Protein 1T95 (pdb70)

CATH classification: 3.30.1250.10 (+2 more: 1.10.10.900, 3.30.70.240)

Foldseek 3Di:
DQWFWQWDQFPNAIKIFTFRLVQLLCLLQPHDGDLVRGGPDLFIASDVVVPHGDDQVVCCVTVVHSRSSVVVSCSSNVTGTDDDPVVVVVLVVQLVVLLVCQQFQKADPPVSAGDDSVVVVVLCVVLVDDGDSSHHSVVCNVVSQVSSCVPGNIDGKKKKKKKAAQVLCVQQVVVVVVVDDWAPWDQDPRNMIMTMMGRSNPPVVVSCCVRRVPPMDMDDPDMDD

Solvent-accessible surface area: 13533 Å² total

InterPro domains:
  IPR002140 Ribosome maturation protein Sdo1/SBDS [TIGR00291] (1-231)
  IPR018023 Ribosome maturation protein SBDS, conserved site [PS01267] (36-55)
  IPR018978 Ribosome maturation protein SDO1/SBDS, central domain [PF09377] (101-162)
  IPR019783 Ribosome maturation protein SDO1/SBDS, N-terminal [PF01172] (7-93)
  IPR035647 EF-G domain III/V-like [SSF54980] (156-227)
  IPR036786 Ribosome maturation protein SBDS, N-terminal domain superfamily [G3DSA:3.30.1250.10] (7-86)
  IPR036786 Ribosome maturation protein SBDS, N-terminal domain superfamily [SSF89895] (2-86)
  IPR037188 Ribosome maturation protein Sdo1/SBDS, central domain superfamily [G3DSA:1.10.10.900] (87-161)
  IPR037188 Ribosome maturation protein Sdo1/SBDS, central domain superfamily [SSF109728] (82-154)
  IPR039100 Ribosome maturation protein Sdo1/SBDS-like [PTHR10927] (3-230)
  IPR046928 Ribosome maturation protein SDO1/SBDS, C-terminal domain [PF20268] (164-231)

Structure (mmCIF, N/CA/C/O backbone):
data_1T95
#
_entry.id   1T95
#
_cell.length_a   33.668
_cell.length_b   44.448
_cell.length_c   54.720
_cell.angle_alpha   75.87
_cell.angle_beta   85.61
_cell.angle_gamma   69.49
#
_symmetry.space_group_name_H-M   'P 1'
#
loop_
_entity.id
_entity.type
_entity.pdbx_description
1 polymer 'Hypothetical protein AF0491'
2 water water
#
loop_
_atom_site.group_PDB
_atom_site.id
_atom_site.type_symbol
_atom_site.label_atom_id
_atom_site.label_alt_id
_atom_site.label_comp_id
_atom_site.label_asym_id
_atom_site.label_entity_id
_atom_site.label_seq_id
_atom_site.pdbx_PDB_ins_code
_atom_site.Cartn_x
_atom_site.Cartn_y
_atom_site.Cartn_z
_atom_site.occupancy
_atom_site.B_iso_or_equiv
_atom_site.auth_seq_id
_atom_site.auth_comp_id
_atom_site.auth_asym_id
_atom_site.auth_atom_id
_atom_site.pdbx_PDB_model_num
ATOM 1 N N . ASP A 1 11 ? 13.212 21.784 72.878 1.00 63.29 11 ASP A N 1
ATOM 2 C CA . ASP A 1 11 ? 13.541 20.459 72.240 1.00 62.99 11 ASP A CA 1
ATOM 3 C C . ASP A 1 11 ? 12.794 20.238 70.916 1.00 60.38 11 ASP A C 1
ATOM 4 O O . ASP A 1 11 ? 12.626 19.101 70.502 1.00 61.86 11 ASP A O 1
ATOM 9 N N . LYS A 1 12 ? 12.349 21.307 70.261 1.00 56.75 12 LYS A N 1
ATOM 10 C CA . LYS A 1 12 ? 11.777 21.199 68.903 1.00 54.99 12 LYS A CA 1
ATOM 11 C C . LYS A 1 12 ? 12.945 21.149 67.854 1.00 51.97 12 LYS A C 1
ATOM 12 O O . LYS A 1 12 ? 12.851 20.551 66.788 1.00 49.91 12 LYS A O 1
ATOM 18 N N . ALA A 1 13 ? 14.057 21.761 68.220 1.00 49.05 13 ALA A N 1
ATOM 19 C CA . ALA A 1 13 ? 15.186 21.897 67.314 1.00 46.77 13 ALA A CA 1
ATOM 20 C C . ALA A 1 13 ? 16.003 20.603 67.226 1.00 43.58 13 ALA A C 1
ATOM 21 O O . ALA A 1 13 ? 15.974 19.719 68.102 1.00 43.24 13 ALA A O 1
ATOM 23 N N . VAL A 1 14 ? 16.697 20.471 66.101 1.00 40.33 14 VAL A N 1
ATOM 24 C CA . VAL A 1 14 ? 17.609 19.375 65.870 1.00 37.47 14 VAL A CA 1
ATOM 25 C C . VAL A 1 14 ? 19.000 19.961 65.574 1.00 35.69 14 VAL A C 1
ATOM 26 O O . VAL A 1 14 ? 19.138 21.118 65.261 1.00 35.57 14 VAL A O 1
ATOM 30 N N . ILE A 1 15 ? 20.014 19.159 65.755 1.00 34.10 15 ILE A N 1
ATOM 31 C CA . ILE A 1 15 ? 21.395 19.575 65.478 1.00 35.65 15 ILE A CA 1
ATOM 32 C C . ILE A 1 15 ? 21.678 19.359 63.999 1.00 33.96 15 ILE A C 1
ATOM 33 O O . ILE A 1 15 ? 21.435 18.272 63.444 1.00 34.03 15 ILE A O 1
ATOM 38 N N . ALA A 1 16 ? 22.194 20.396 63.337 1.00 34.78 16 ALA A N 1
ATOM 39 C CA . ALA A 1 16 ? 22.934 20.186 62.101 1.00 32.77 16 ALA A CA 1
ATOM 40 C C . ALA A 1 16 ? 24.426 20.335 62.411 1.00 32.93 16 ALA A C 1
ATOM 41 O O . ALA A 1 16 ? 24.786 21.293 63.062 1.00 34.64 16 ALA A O 1
ATOM 43 N N . ARG A 1 17 ? 25.255 19.472 61.810 1.00 32.85 17 ARG A N 1
ATOM 44 C CA . ARG A 1 17 ? 26.632 19.281 62.179 1.00 34.57 17 ARG A CA 1
ATOM 45 C C . ARG A 1 17 ? 27.550 19.228 60.923 1.00 34.19 17 ARG A C 1
ATOM 46 O O . ARG A 1 17 ? 27.195 18.651 59.895 1.00 34.49 17 ARG A O 1
ATOM 54 N N . LEU A 1 18 ? 28.758 19.783 61.049 1.00 35.89 18 LEU A N 1
ATOM 55 C CA . LEU A 1 18 ? 29.732 19.847 59.997 1.00 35.95 18 LEU A CA 1
ATOM 56 C C . LEU A 1 18 ? 31.101 19.779 60.649 1.00 38.29 18 LEU A C 1
ATOM 57 O O . LEU A 1 18 ? 31.383 20.552 61.579 1.00 35.96 18 LEU A O 1
ATOM 62 N N . ARG A 1 19 ? 31.933 18.848 60.159 1.00 38.67 19 ARG A N 1
ATOM 63 C CA . ARG A 1 19 ? 33.366 18.761 60.541 1.00 40.43 19 ARG A CA 1
ATOM 64 C C . ARG A 1 19 ? 34.201 19.583 59.527 1.00 39.48 19 ARG A C 1
ATOM 65 O O . ARG A 1 19 ? 34.077 19.393 58.366 1.00 38.27 19 ARG A O 1
ATOM 73 N N . LYS A 1 20 ? 34.947 20.557 60.016 1.00 39.46 20 LYS A N 1
ATOM 74 C CA . LYS A 1 20 ? 35.743 21.432 59.173 1.00 41.07 20 LYS A CA 1
ATOM 75 C C . LYS A 1 20 ? 37.048 21.800 59.880 1.00 41.45 20 LYS A C 1
ATOM 76 O O . LYS A 1 20 ? 37.050 22.337 61.010 1.00 40.77 20 LYS A O 1
ATOM 82 N N . GLY A 1 21 ? 38.175 21.512 59.226 1.00 43.10 21 GLY A N 1
ATOM 83 C CA . GLY A 1 21 ? 39.468 21.841 59.837 1.00 43.53 21 GLY A CA 1
ATOM 84 C C . GLY A 1 21 ? 39.804 21.144 61.121 1.00 43.48 21 GLY A C 1
ATOM 85 O O . GLY A 1 21 ? 40.425 21.741 62.006 1.00 46.57 21 GLY A O 1
ATOM 86 N N . GLY A 1 22 ? 39.446 19.882 61.245 1.00 43.77 22 GLY A N 1
ATOM 87 C CA . GLY A 1 22 ? 39.669 19.185 62.495 1.00 43.63 22 GLY A CA 1
ATOM 88 C C . GLY A 1 22 ? 38.805 19.569 63.682 1.00 45.08 22 GLY A C 1
ATOM 89 O O . GLY A 1 22 ? 39.099 19.162 64.848 1.00 45.03 22 GLY A O 1
ATOM 90 N N . GLU A 1 23 ? 37.706 20.305 63.425 1.00 43.46 23 GLU A N 1
ATOM 91 C CA . GLU A 1 23 ? 36.773 20.665 64.487 1.00 43.28 23 GLU A CA 1
ATOM 92 C C . GLU A 1 23 ? 35.303 20.398 64.109 1.00 41.22 23 GLU A C 1
ATOM 93 O O . GLU A 1 23 ? 34.958 20.426 62.946 1.00 40.00 23 GLU A O 1
ATOM 99 N N . GLU A 1 24 ? 34.460 20.145 65.112 1.00 41.55 24 GLU A N 1
ATOM 100 C CA . GLU A 1 24 ? 33.004 19.933 64.941 1.00 41.03 24 GLU A CA 1
ATOM 101 C C . GLU A 1 24 ? 32.280 21.232 65.201 1.00 37.16 24 GLU A C 1
ATOM 102 O O . GLU A 1 24 ? 32.604 21.948 66.126 1.00 37.73 24 GLU A O 1
ATOM 108 N N . PHE A 1 25 ? 31.302 21.535 64.373 1.00 34.76 25 PHE A N 1
ATOM 109 C CA . PHE A 1 25 ? 30.502 22.711 64.525 1.00 32.68 25 PHE A CA 1
ATOM 110 C C . PHE A 1 25 ? 29.049 22.295 64.328 1.00 33.07 25 PHE A C 1
ATOM 111 O O . PHE A 1 25 ? 28.742 21.502 63.403 1.00 33.06 25 PHE A O 1
ATOM 119 N N . GLU A 1 26 ? 28.204 22.847 65.208 1.00 32.80 26 GLU A N 1
ATOM 120 C CA . GLU A 1 26 ? 26.801 22.486 65.292 1.00 32.84 26 GLU A CA 1
ATOM 121 C C . GLU A 1 26 ? 25.987 23.724 65.377 1.00 32.51 26 GLU A C 1
ATOM 122 O O . GLU A 1 26 ? 26.348 24.710 66.038 1.00 33.04 26 GLU A O 1
ATOM 128 N N . VAL A 1 27 ? 24.824 23.662 64.745 1.00 33.30 27 VAL A N 1
ATOM 129 C CA . VAL A 1 27 ? 23.784 24.651 65.002 1.00 33.25 27 VAL A CA 1
ATOM 130 C C . VAL A 1 27 ? 22.465 23.929 65.279 1.00 32.81 27 VAL A C 1
ATOM 131 O O . VAL A 1 27 ? 22.283 22.734 64.966 1.00 33.86 27 VAL A O 1
ATOM 135 N N . LEU A 1 28 ? 21.572 24.671 65.879 1.00 32.34 28 LEU A N 1
ATOM 136 C CA . LEU A 1 28 ? 20.335 24.090 66.374 1.00 34.01 28 LEU A CA 1
ATOM 137 C C . LEU A 1 28 ? 19.284 24.761 65.521 1.00 32.51 28 LEU A C 1
ATOM 138 O O . LEU A 1 28 ? 19.142 25.990 65.567 1.00 36.16 28 LEU A O 1
ATOM 143 N N . VAL A 1 29 ? 18.552 23.949 64.767 1.00 33.90 29 VAL A N 1
ATOM 144 C CA . VAL A 1 29 ? 17.708 24.411 63.698 1.00 34.19 29 VAL A CA 1
ATOM 145 C C . VAL A 1 29 ? 16.364 23.717 63.709 1.00 35.12 29 VAL A C 1
ATOM 146 O O . VAL A 1 29 ? 16.208 22.604 64.213 1.00 34.45 29 VAL A O 1
ATOM 150 N N . ASP A 1 30 ? 15.393 24.412 63.139 1.00 35.47 30 ASP A N 1
ATOM 151 C CA . ASP A 1 30 ? 14.071 23.779 62.843 1.00 35.70 30 ASP A CA 1
ATOM 152 C C . ASP A 1 30 ? 14.253 22.766 61.693 1.00 33.94 30 ASP A C 1
ATOM 153 O O . ASP A 1 30 ? 14.703 23.134 60.655 1.00 31.75 30 ASP A O 1
ATOM 158 N N . PRO A 1 31 ? 13.956 21.486 61.894 1.00 33.85 31 PRO A N 1
ATOM 159 C CA . PRO A 1 31 ? 14.280 20.469 60.895 1.00 34.69 31 PRO A CA 1
ATOM 160 C C . PRO A 1 31 ? 13.527 20.639 59.586 1.00 35.22 31 PRO A C 1
ATOM 161 O O . PRO A 1 31 ? 14.071 20.244 58.610 1.00 34.75 31 PRO A O 1
ATOM 165 N N . TYR A 1 32 ? 12.324 21.229 59.564 1.00 34.92 32 TYR A N 1
ATOM 166 C CA . TYR A 1 32 ? 11.580 21.372 58.342 1.00 34.90 32 TYR A CA 1
ATOM 167 C C . TYR A 1 32 ? 12.114 22.506 57.541 1.00 33.42 32 TYR A C 1
ATOM 168 O O . TYR A 1 32 ? 12.166 22.386 56.344 1.00 32.95 32 TYR A O 1
ATOM 177 N N . LEU A 1 33 ? 12.448 23.620 58.195 1.00 33.01 33 LEU A N 1
ATOM 178 C CA . LEU A 1 33 ? 13.067 24.749 57.504 1.00 35.44 33 LEU A CA 1
ATOM 179 C C . LEU A 1 33 ? 14.488 24.402 57.020 1.00 33.56 33 LEU A C 1
ATOM 180 O O . LEU A 1 33 ? 14.875 24.794 55.931 1.00 35.57 33 LEU A O 1
ATOM 185 N N . ALA A 1 34 ? 15.228 23.617 57.794 1.00 33.89 34 ALA A N 1
ATOM 186 C CA . ALA A 1 34 ? 16.526 23.099 57.311 1.00 34.77 34 ALA A CA 1
ATOM 187 C C . ALA A 1 34 ? 16.336 22.222 56.052 1.00 34.60 34 ALA A C 1
ATOM 188 O O . ALA A 1 34 ? 17.114 22.275 55.097 1.00 33.35 34 ALA A O 1
ATOM 190 N N . ARG A 1 35 ? 15.329 21.346 56.079 1.00 35.43 35 ARG A N 1
ATOM 191 C CA . ARG A 1 35 ? 15.017 20.571 54.882 1.00 37.15 35 ARG A CA 1
ATOM 192 C C . ARG A 1 35 ? 14.760 21.508 53.704 1.00 37.16 35 ARG A C 1
ATOM 193 O O . ARG A 1 35 ? 15.318 21.293 52.656 1.00 38.14 35 ARG A O 1
ATOM 201 N N . ASP A 1 36 ? 13.938 22.558 53.889 1.00 38.69 36 ASP A N 1
ATOM 202 C CA . ASP A 1 36 ? 13.595 23.524 52.847 1.00 38.25 36 ASP A CA 1
ATOM 203 C C . ASP A 1 36 ? 14.835 24.177 52.267 1.00 39.40 36 ASP A C 1
ATOM 204 O O . ASP A 1 36 ? 14.951 24.356 51.023 1.00 37.85 36 ASP A O 1
ATOM 209 N N . LEU A 1 37 ? 15.758 24.579 53.143 1.00 39.43 37 LEU A N 1
ATOM 210 C CA . LEU A 1 37 ? 17.048 25.171 52.649 1.00 38.38 37 LEU A CA 1
ATOM 211 C C . LEU A 1 37 ? 17.848 24.190 51.765 1.00 39.01 37 LEU A C 1
ATOM 212 O O . LEU A 1 37 ? 18.383 24.565 50.701 1.00 36.86 37 LEU A O 1
ATOM 217 N N . LYS A 1 38 ? 17.961 22.920 52.183 1.00 38.34 38 LYS A N 1
ATOM 218 C CA . LYS A 1 38 ? 18.713 21.961 51.388 1.00 40.37 38 LYS A CA 1
ATOM 219 C C . LYS A 1 38 ? 18.020 21.684 50.042 1.00 42.49 38 LYS A C 1
ATOM 220 O O . LYS A 1 38 ? 18.665 21.295 49.098 1.00 43.41 38 LYS A O 1
ATOM 226 N N . GLU A 1 39 ? 16.711 21.856 49.978 1.00 42.94 39 GLU A N 1
ATOM 227 C CA . GLU A 1 39 ? 16.004 21.738 48.735 1.00 45.79 39 GLU A CA 1
ATOM 228 C C . GLU A 1 39 ? 16.240 22.941 47.779 1.00 45.95 39 GLU A C 1
ATOM 229 O O . GLU A 1 39 ? 15.863 22.852 46.622 1.00 47.86 39 GLU A O 1
ATOM 235 N N . GLY A 1 40 ? 16.751 24.064 48.291 1.00 47.32 40 GLY A N 1
ATOM 236 C CA . GLY A 1 40 ? 16.897 25.293 47.527 1.00 47.41 40 GLY A CA 1
ATOM 237 C C . GLY A 1 40 ? 15.754 26.293 47.718 1.00 48.63 40 GLY A C 1
ATOM 238 O O . GLY A 1 40 ? 15.674 27.242 46.970 1.00 49.23 40 GLY A O 1
ATOM 239 N N . LYS A 1 41 ? 14.901 26.140 48.727 1.00 48.79 41 LYS A N 1
ATOM 240 C CA . LYS A 1 41 ? 13.877 27.144 49.011 1.00 49.85 41 LYS A CA 1
ATOM 241 C C . LYS A 1 41 ? 14.406 28.368 49.802 1.00 51.19 41 LYS A C 1
ATOM 242 O O . LYS A 1 41 ? 15.446 28.297 50.461 1.00 51.13 41 LYS A O 1
ATOM 248 N N . GLU A 1 42 ? 13.715 29.508 49.691 1.00 52.26 42 GLU A N 1
ATOM 249 C CA . GLU A 1 42 ? 14.103 30.688 50.466 1.00 53.16 42 GLU A CA 1
ATOM 250 C C . GLU A 1 42 ? 13.626 30.422 51.878 1.00 51.90 42 GLU A C 1
ATOM 251 O O . GLU A 1 42 ? 12.524 29.920 52.084 1.00 52.23 42 GLU A O 1
ATOM 257 N N . VAL A 1 43 ? 14.495 30.689 52.857 1.00 50.10 43 VAL A N 1
ATOM 258 C CA . VAL A 1 43 ? 14.176 30.452 54.246 1.00 48.55 43 VAL A CA 1
ATOM 259 C C . VAL A 1 43 ? 14.457 31.695 55.105 1.00 46.78 43 VAL A C 1
ATOM 260 O O . VAL A 1 43 ? 15.472 32.344 54.948 1.00 46.68 43 VAL A O 1
ATOM 264 N N . ASN A 1 44 ? 13.575 31.932 56.060 1.00 45.48 44 ASN A N 1
ATOM 265 C CA . ASN A 1 44 ? 13.710 33.005 57.046 1.00 45.07 44 ASN A CA 1
ATOM 266 C C . ASN A 1 44 ? 14.661 32.483 58.134 1.00 43.10 44 ASN A C 1
ATOM 267 O O . ASN A 1 44 ? 14.286 31.612 58.922 1.00 41.15 44 ASN A O 1
ATOM 272 N N . PHE A 1 45 ? 15.902 32.941 58.130 1.00 42.81 45 PHE A N 1
ATOM 273 C CA . PHE A 1 45 ? 16.911 32.470 59.122 1.00 42.87 45 PHE A CA 1
ATOM 274 C C . PHE A 1 45 ? 16.577 32.705 60.614 1.00 43.40 45 PHE A C 1
ATOM 275 O O . PHE A 1 45 ? 16.939 31.904 61.454 1.00 41.57 45 PHE A O 1
ATOM 283 N N . GLU A 1 46 ? 15.804 33.746 60.937 1.00 44.46 46 GLU A N 1
ATOM 284 C CA . GLU A 1 46 ? 15.328 33.953 62.298 1.00 46.59 46 GLU A CA 1
ATOM 285 C C . GLU A 1 46 ? 14.427 32.830 62.797 1.00 45.48 46 GLU A C 1
ATOM 286 O O . GLU A 1 46 ? 14.424 32.512 63.965 1.00 46.92 46 GLU A O 1
ATOM 292 N N . ASP A 1 47 ? 13.679 32.224 61.882 1.00 44.75 47 ASP A N 1
ATOM 293 C CA . ASP A 1 47 ? 12.851 31.065 62.174 1.00 43.84 47 ASP A CA 1
ATOM 294 C C . ASP A 1 47 ? 13.644 29.741 62.129 1.00 41.99 47 ASP A C 1
ATOM 295 O O . ASP A 1 47 ? 13.378 28.786 62.858 1.00 39.76 47 ASP A O 1
ATOM 300 N N . LEU A 1 48 ? 14.555 29.649 61.178 1.00 40.22 48 LEU A N 1
ATOM 301 C CA . LEU A 1 48 ? 15.348 28.416 60.992 1.00 39.40 48 LEU A CA 1
ATOM 302 C C . LEU A 1 48 ? 16.179 28.101 62.232 1.00 37.64 48 LEU A C 1
ATOM 303 O O . LEU A 1 48 ? 16.218 26.986 62.682 1.00 38.36 48 LEU A O 1
ATOM 308 N N . LEU A 1 49 ? 16.901 29.096 62.738 1.00 39.22 49 LEU A N 1
ATOM 309 C CA . LEU A 1 49 ? 17.794 28.926 63.902 1.00 38.76 49 LEU A CA 1
ATOM 310 C C . LEU A 1 49 ? 17.057 29.012 65.255 1.00 39.77 49 LEU A C 1
ATOM 311 O O . LEU A 1 49 ? 16.422 30.002 65.545 1.00 39.47 49 LEU A O 1
ATOM 316 N N . ALA A 1 50 ? 17.147 27.972 66.074 1.00 39.89 50 ALA A N 1
ATOM 317 C CA . ALA A 1 50 ? 16.683 28.037 67.451 1.00 41.14 50 ALA A CA 1
ATOM 318 C C . ALA A 1 50 ? 17.508 28.919 68.409 1.00 42.64 50 ALA A C 1
ATOM 319 O O . ALA A 1 50 ? 16.994 29.352 69.449 1.00 41.28 50 ALA A O 1
ATOM 321 N N . ALA A 1 51 ? 18.784 29.121 68.083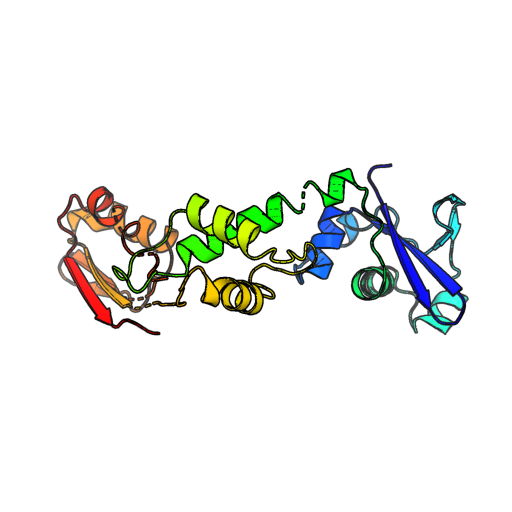 1.00 41.90 51 ALA A N 1
ATOM 322 C CA . ALA A 1 51 ? 19.716 30.022 68.793 1.00 42.32 51 ALA A CA 1
ATOM 323 C C . ALA A 1 51 ? 20.650 30.588 67.752 1.00 40.86 51 ALA A C 1
ATOM 324 O O . ALA A 1 51 ? 21.062 29.886 66.814 1.00 40.54 51 ALA A O 1
ATOM 326 N N . GLU A 1 52 ? 20.993 31.831 67.893 1.00 40.85 52 GLU A N 1
ATOM 327 C CA . GLU A 1 52 ? 21.789 32.508 66.881 1.00 43.39 52 GLU A CA 1
ATOM 328 C C . GLU A 1 52 ? 23.260 32.338 67.275 1.00 42.20 52 GLU A C 1
ATOM 329 O O . GLU A 1 52 ? 23.934 33.277 67.646 1.00 43.81 52 GLU A O 1
ATOM 335 N N . GLU A 1 53 ? 23.711 31.100 67.246 1.00 40.89 53 GLU A N 1
ATOM 336 C CA . GLU A 1 53 ? 25.006 30.718 67.803 1.00 40.54 53 GLU A CA 1
ATOM 337 C C . GLU A 1 53 ? 25.516 29.558 66.983 1.00 37.79 53 GLU A C 1
ATOM 338 O O . GLU A 1 53 ? 24.708 28.811 66.419 1.00 35.72 53 GLU A O 1
ATOM 344 N N . VAL A 1 54 ? 26.856 29.456 66.861 1.00 35.62 54 VAL A N 1
ATOM 345 C CA . VAL A 1 54 ? 27.523 28.244 66.396 1.00 35.80 54 VAL A CA 1
ATOM 346 C C . VAL A 1 54 ? 28.127 27.567 67.618 1.00 35.68 54 VAL A C 1
ATOM 347 O O . VAL A 1 54 ? 28.795 28.245 68.478 1.00 35.02 54 VAL A O 1
ATOM 351 N N . PHE A 1 55 ? 27.842 26.263 67.764 1.00 33.49 55 PHE A N 1
ATOM 352 C CA . PHE A 1 55 ? 28.395 25.448 68.824 1.00 35.10 55 PHE A CA 1
ATOM 353 C C . PHE A 1 55 ? 29.523 24.530 68.372 1.00 35.25 55 PHE A C 1
ATOM 354 O O . PHE A 1 55 ? 29.639 24.129 67.169 1.00 36.05 55 PHE A O 1
ATOM 362 N N . LYS A 1 56 ? 30.412 24.268 69.316 1.00 35.76 56 LYS A N 1
ATOM 363 C CA . LYS A 1 56 ? 31.336 23.185 69.204 1.00 36.39 56 LYS A CA 1
ATOM 364 C C . LYS A 1 56 ? 30.589 21.926 69.713 1.00 37.67 56 LYS A C 1
ATOM 365 O O . LYS A 1 56 ? 30.828 20.824 69.211 1.00 37.22 56 LYS A O 1
ATOM 371 N N . ASP A 1 57 ? 29.637 22.110 70.604 1.00 39.81 57 ASP A N 1
ATOM 372 C CA . ASP A 1 57 ? 28.892 20.990 71.220 1.00 41.37 57 ASP A CA 1
ATOM 373 C C . ASP A 1 57 ? 27.605 21.518 71.820 1.00 41.48 57 ASP A C 1
ATOM 374 O O . ASP A 1 57 ? 27.577 22.090 72.906 1.00 40.73 57 ASP A O 1
ATOM 379 N N . ALA A 1 58 ? 26.521 21.406 71.066 1.00 42.79 58 ALA A N 1
ATOM 380 C CA . ALA A 1 58 ? 25.283 22.097 71.404 1.00 44.45 58 ALA A CA 1
ATOM 381 C C . ALA A 1 58 ? 24.651 21.502 72.653 1.00 46.44 58 ALA A C 1
ATOM 382 O O . ALA A 1 58 ? 24.142 22.236 73.450 1.00 48.38 58 ALA A O 1
ATOM 384 N N . LYS A 1 59 ? 24.705 20.185 72.798 1.00 50.06 59 LYS A N 1
ATOM 385 C CA . LYS A 1 59 ? 24.115 19.495 73.969 1.00 52.89 59 LYS A CA 1
ATOM 386 C C . LYS A 1 59 ? 24.780 19.944 75.251 1.00 53.73 59 LYS A C 1
ATOM 387 O O . LYS A 1 59 ? 24.114 20.093 76.248 1.00 56.27 59 LYS A O 1
ATOM 393 N N . LYS A 1 60 ? 26.082 20.212 75.214 1.00 54.36 60 LYS A N 1
ATOM 394 C CA . LYS A 1 60 ? 26.792 20.817 76.340 1.00 55.04 60 LYS A CA 1
ATOM 395 C C . LYS A 1 60 ? 26.780 22.364 76.399 1.00 54.10 60 LYS A C 1
ATOM 396 O O . LYS A 1 60 ? 27.336 22.931 77.336 1.00 56.07 60 LYS A O 1
ATOM 402 N N . GLY A 1 61 ? 26.165 23.052 75.434 1.00 52.49 61 GLY A N 1
ATOM 403 C CA . GLY A 1 61 ? 26.205 24.511 75.371 1.00 50.74 61 GLY A CA 1
ATOM 404 C C . GLY A 1 61 ? 27.609 25.110 75.149 1.00 48.88 61 GLY A C 1
ATOM 405 O O . GLY A 1 61 ? 27.874 26.280 75.455 1.00 49.93 61 GLY A O 1
ATOM 406 N N . GLU A 1 62 ? 28.539 24.324 74.645 1.00 46.35 62 GLU A N 1
ATOM 407 C CA . GLU A 1 62 ? 29.863 24.854 74.339 1.00 42.98 62 GLU A CA 1
ATOM 408 C C . GLU A 1 62 ? 29.806 25.642 73.020 1.00 39.24 62 GLU A C 1
ATOM 409 O O . GLU A 1 62 ? 29.763 25.070 71.963 1.00 38.02 62 GLU A O 1
ATOM 415 N N . ARG A 1 63 ? 29.806 26.952 73.113 1.00 37.03 63 ARG A N 1
ATOM 416 C CA . ARG A 1 63 ? 29.814 27.829 71.964 1.00 37.28 63 ARG A CA 1
ATOM 417 C C . ARG A 1 63 ? 31.187 28.006 71.297 1.00 37.04 63 ARG A C 1
ATOM 418 O O . ARG A 1 63 ? 32.241 28.097 71.981 1.00 36.17 63 ARG A O 1
ATOM 426 N N . ALA A 1 64 ? 31.149 28.130 69.975 1.00 35.37 64 ALA A N 1
ATOM 427 C CA . ALA A 1 64 ? 32.341 28.379 69.172 1.00 35.29 64 ALA A CA 1
ATOM 428 C C . ALA A 1 64 ? 32.703 29.868 69.307 1.00 35.55 64 ALA A C 1
ATOM 429 O O . ALA A 1 64 ? 31.809 30.729 69.335 1.00 36.70 64 ALA A O 1
ATOM 431 N N . SER A 1 65 ? 33.990 30.173 69.457 1.00 34.11 65 SER A N 1
ATOM 432 C CA . SER A 1 65 ? 34.432 31.559 69.645 1.00 32.91 65 SER A CA 1
ATOM 433 C C . SER A 1 65 ? 34.413 32.222 68.286 1.00 32.45 65 SER A C 1
ATOM 434 O O . SER A 1 65 ? 34.581 31.567 67.242 1.00 35.11 65 SER A O 1
ATOM 437 N N . VAL A 1 66 ? 34.312 33.524 68.322 1.00 32.96 66 VAL A N 1
ATOM 438 C CA . VAL A 1 66 ? 34.387 34.377 67.142 1.00 34.55 66 VAL A CA 1
ATOM 439 C C . VAL A 1 66 ? 35.772 34.198 66.393 1.00 37.04 66 VAL A C 1
ATOM 440 O O . VAL A 1 66 ? 35.809 34.018 65.165 1.00 36.68 66 VAL A O 1
ATOM 444 N N . ASP A 1 67 ? 36.876 34.081 67.151 1.00 38.17 67 ASP A N 1
ATOM 445 C CA . ASP A 1 67 ? 38.200 33.892 66.551 1.00 40.31 67 ASP A CA 1
ATOM 446 C C . ASP A 1 67 ? 38.342 32.537 65.832 1.00 39.85 67 ASP A C 1
ATOM 447 O O . ASP A 1 67 ? 38.807 32.494 64.704 1.00 38.96 67 ASP A O 1
ATOM 452 N N . GLU A 1 68 ? 37.817 31.454 66.417 1.00 38.89 68 GLU A N 1
ATOM 453 C CA . GLU A 1 68 ? 37.826 30.168 65.736 1.00 39.56 68 GLU A CA 1
ATOM 454 C C . GLU A 1 68 ? 36.935 30.152 64.482 1.00 38.69 68 GLU A C 1
ATOM 455 O O . GLU A 1 68 ? 37.307 29.550 63.459 1.00 38.45 68 GLU A O 1
ATOM 461 N N . LEU A 1 69 ? 35.794 30.840 64.531 1.00 37.07 69 LEU A N 1
ATOM 462 C CA . LEU A 1 69 ? 34.928 30.909 63.384 1.00 35.88 69 LEU A CA 1
ATOM 463 C C . LEU A 1 69 ? 35.611 31.649 62.211 1.00 37.94 69 LEU A C 1
ATOM 464 O O . LEU A 1 69 ? 35.553 31.145 61.105 1.00 36.72 69 LEU A O 1
ATOM 469 N N . ARG A 1 70 ? 36.170 32.825 62.469 1.00 40.61 70 ARG A N 1
ATOM 470 C CA . ARG A 1 70 ? 36.934 33.586 61.452 1.00 43.81 70 ARG A CA 1
ATOM 471 C C . ARG A 1 70 ? 38.031 32.736 60.858 1.00 43.37 70 ARG A C 1
ATOM 472 O O . ARG A 1 70 ? 38.170 32.726 59.668 1.00 45.11 70 ARG A O 1
ATOM 480 N N . LYS A 1 71 ? 38.743 31.981 61.685 1.00 45.56 71 LYS A N 1
ATOM 481 C CA . LYS A 1 71 ? 39.859 31.101 61.223 1.00 47.19 71 LYS A CA 1
ATOM 482 C C . LYS A 1 71 ? 39.377 30.013 60.276 1.00 47.02 71 LYS A C 1
ATOM 483 O O . LYS A 1 71 ? 39.895 29.887 59.193 1.00 46.56 71 LYS A O 1
ATOM 489 N N . ILE A 1 72 ? 38.334 29.287 60.671 1.00 45.79 72 ILE A N 1
ATOM 490 C CA . ILE A 1 72 ? 37.842 28.143 59.899 1.00 45.89 72 ILE A CA 1
ATOM 491 C C . ILE A 1 72 ? 36.884 28.466 58.749 1.00 44.56 72 ILE A C 1
ATOM 492 O O . ILE A 1 72 ? 36.963 27.862 57.672 1.00 44.18 72 ILE A O 1
ATOM 497 N N . PHE A 1 73 ? 35.947 29.365 59.002 1.00 43.23 73 PHE A N 1
ATOM 498 C CA . PHE A 1 73 ? 34.905 29.694 58.027 1.00 42.96 73 PHE A CA 1
ATOM 499 C C . PHE A 1 73 ? 35.162 30.927 57.231 1.00 43.83 73 PHE A C 1
ATOM 500 O O . PHE A 1 73 ? 34.443 31.183 56.296 1.00 44.81 73 PHE A O 1
ATOM 508 N N . GLY A 1 74 ? 36.094 31.767 57.679 1.00 46.08 74 GLY A N 1
ATOM 509 C CA . GLY A 1 74 ? 36.420 33.000 56.983 1.00 45.87 74 GLY A CA 1
ATOM 510 C C . GLY A 1 74 ? 35.461 34.096 57.242 1.00 46.87 74 GLY A C 1
ATOM 511 O O . GLY A 1 74 ? 35.507 35.142 56.604 1.00 48.70 74 GLY A O 1
ATOM 512 N N . THR A 1 75 ? 34.617 33.895 58.238 1.00 46.06 75 THR A N 1
ATOM 513 C CA . THR A 1 75 ? 33.634 34.863 58.660 1.00 44.43 75 THR A CA 1
ATOM 514 C C . THR A 1 75 ? 33.159 34.508 60.082 1.00 43.78 75 THR A C 1
ATOM 515 O O . THR A 1 75 ? 33.241 33.360 60.531 1.00 41.10 75 THR A O 1
ATOM 519 N N . ASP A 1 76 ? 32.628 35.506 60.779 1.00 44.60 76 ASP A N 1
ATOM 520 C CA . ASP A 1 76 ? 31.901 35.267 62.039 1.00 45.75 76 ASP A CA 1
ATOM 521 C C . ASP A 1 76 ? 30.358 35.393 61.910 1.00 44.66 76 ASP A C 1
ATOM 522 O O . ASP A 1 76 ? 29.651 35.362 62.908 1.00 42.98 76 ASP A O 1
ATOM 527 N N . ASP A 1 77 ? 29.846 35.455 60.688 1.00 43.40 77 ASP A N 1
ATOM 528 C CA . ASP A 1 77 ? 28.417 35.625 60.510 1.00 41.96 77 ASP A CA 1
ATOM 529 C C . ASP A 1 77 ? 27.703 34.293 60.775 1.00 39.94 77 ASP A C 1
ATOM 530 O O . ASP A 1 77 ? 27.833 33.391 60.012 1.00 38.30 77 ASP A O 1
ATOM 535 N N . VAL A 1 78 ? 26.918 34.208 61.834 1.00 38.66 78 VAL A N 1
ATOM 536 C CA . VAL A 1 78 ? 26.260 32.977 62.184 1.00 40.35 78 VAL A CA 1
ATOM 537 C C . VAL A 1 78 ? 25.326 32.468 61.083 1.00 39.52 78 VAL A C 1
ATOM 538 O O . VAL A 1 78 ? 25.338 31.305 60.770 1.00 38.63 78 VAL A O 1
ATOM 542 N N . PHE A 1 79 ? 24.591 33.361 60.435 1.00 40.53 79 PHE A N 1
ATOM 543 C CA . PHE A 1 79 ? 23.704 32.970 59.346 1.00 40.50 79 PHE A CA 1
ATOM 544 C C . PHE A 1 79 ? 24.439 32.303 58.180 1.00 39.53 79 PHE A C 1
ATOM 545 O O . PHE A 1 79 ? 24.030 31.262 57.696 1.00 36.38 79 PHE A O 1
ATOM 553 N N . GLU A 1 80 ? 25.552 32.878 57.745 1.00 39.09 80 GLU A N 1
ATOM 554 C CA . GLU A 1 80 ? 26.288 32.320 56.640 1.00 38.97 80 GLU A CA 1
ATOM 555 C C . GLU A 1 80 ? 26.886 30.993 57.026 1.00 37.38 80 GLU A C 1
ATOM 556 O O . GLU A 1 80 ? 26.894 30.034 56.216 1.00 36.63 80 GLU A O 1
ATOM 562 N N . ILE A 1 81 ? 27.338 30.883 58.280 1.00 36.60 81 ILE A N 1
ATOM 563 C CA . ILE A 1 81 ? 27.964 29.654 58.740 1.00 36.69 81 ILE A CA 1
ATOM 564 C C . ILE A 1 81 ? 26.949 28.522 58.932 1.00 34.46 81 ILE A C 1
ATOM 565 O O . ILE A 1 81 ? 27.206 27.394 58.512 1.00 35.14 81 ILE A O 1
ATOM 570 N N . ALA A 1 82 ? 25.809 28.845 59.547 1.00 33.73 82 ALA A N 1
ATOM 571 C CA . ALA A 1 82 ? 24.630 27.952 59.581 1.00 33.51 82 ALA A CA 1
ATOM 572 C C . ALA A 1 82 ? 24.230 27.467 58.199 1.00 33.25 82 ALA A C 1
ATOM 573 O O . ALA A 1 82 ? 24.062 26.279 57.966 1.00 31.66 82 ALA A O 1
ATOM 575 N N . ARG A 1 83 ? 24.279 28.347 57.197 1.00 35.63 83 ARG A N 1
ATOM 576 C CA . ARG A 1 83 ? 23.938 27.894 55.850 1.00 36.92 83 ARG A CA 1
ATOM 577 C C . ARG A 1 83 ? 24.867 26.839 55.359 1.00 36.70 83 ARG A C 1
ATOM 578 O O . ARG A 1 83 ? 24.436 25.845 54.818 1.00 36.65 83 ARG A O 1
ATOM 586 N N . LYS A 1 84 ? 26.172 27.042 55.561 1.00 37.91 84 LYS A N 1
ATOM 587 C CA . LYS A 1 84 ? 27.176 26.064 55.121 1.00 37.09 84 LYS A CA 1
ATOM 588 C C . LYS A 1 84 ? 27.056 24.753 55.851 1.00 34.98 84 LYS A C 1
ATOM 589 O O . LYS A 1 84 ? 27.211 23.696 55.251 1.00 38.86 84 LYS A O 1
ATOM 595 N N . ILE A 1 85 ? 26.829 24.820 57.146 1.00 34.07 85 ILE A N 1
ATOM 596 C CA . ILE A 1 85 ? 26.712 23.637 57.980 1.00 33.06 85 ILE A CA 1
ATOM 597 C C . ILE A 1 85 ? 25.539 22.820 57.498 1.00 33.28 85 ILE A C 1
ATOM 598 O O . ILE A 1 85 ? 25.602 21.566 57.417 1.00 35.12 85 ILE A O 1
ATOM 603 N N . ILE A 1 86 ? 24.454 23.480 57.184 1.00 33.99 86 ILE A N 1
ATOM 604 C CA . ILE A 1 86 ? 23.236 22.759 56.735 1.00 34.22 86 ILE A CA 1
ATOM 605 C C . ILE A 1 86 ? 23.403 22.178 55.372 1.00 34.89 86 ILE A C 1
ATOM 606 O O . ILE A 1 86 ? 23.105 21.039 55.154 1.00 34.13 86 ILE A O 1
ATOM 611 N N . LEU A 1 87 ? 23.913 22.969 54.432 1.00 36.09 87 LEU A N 1
ATOM 612 C CA . LEU A 1 87 ? 24.153 22.456 53.100 1.00 39.10 87 LEU A CA 1
ATOM 613 C C . LEU A 1 87 ? 25.265 21.422 52.979 1.00 39.43 87 LEU A C 1
ATOM 614 O O . LEU A 1 87 ? 25.129 20.523 52.199 1.00 40.13 87 LEU A O 1
ATOM 619 N N . GLU A 1 88 ? 26.345 21.533 53.735 1.00 39.36 88 GLU A N 1
ATOM 620 C CA . GLU A 1 88 ? 27.479 20.666 53.506 1.00 40.91 88 GLU A CA 1
ATOM 621 C C . GLU A 1 88 ? 27.546 19.613 54.542 1.00 39.30 88 GLU A C 1
ATOM 622 O O . GLU A 1 88 ? 28.199 18.654 54.352 1.00 39.98 88 GLU A O 1
ATOM 628 N N . GLY A 1 89 ? 26.782 19.767 55.613 1.00 39.78 89 GLY A N 1
ATOM 629 C CA . GLY A 1 89 ? 26.894 18.903 56.763 1.00 39.55 89 GLY A CA 1
ATOM 630 C C . GLY A 1 89 ? 25.761 17.924 56.822 1.00 40.53 89 GLY A C 1
ATOM 631 O O . GLY A 1 89 ? 25.249 17.525 55.801 1.00 41.24 89 GLY A O 1
ATOM 632 N N . GLU A 1 90 ? 25.433 17.466 58.027 1.00 39.79 90 GLU A N 1
ATOM 633 C CA . GLU A 1 90 ? 24.387 16.465 58.257 1.00 41.37 90 GLU A CA 1
ATOM 634 C C . GLU A 1 90 ? 23.289 17.075 59.170 1.00 39.42 90 GLU A C 1
ATOM 635 O O . GLU A 1 90 ? 23.607 17.600 60.226 1.00 36.62 90 GLU A O 1
ATOM 641 N N . VAL A 1 91 ? 22.030 17.061 58.748 1.00 37.93 91 VAL A N 1
ATOM 642 C CA . VAL A 1 91 ? 20.929 17.506 59.597 1.00 37.05 91 VAL A CA 1
ATOM 643 C C . VAL A 1 91 ? 20.425 16.238 60.330 1.00 37.96 91 VAL A C 1
ATOM 644 O O . VAL A 1 91 ? 19.984 15.279 59.686 1.00 37.49 91 VAL A O 1
ATOM 648 N N . GLN A 1 92 ? 20.485 16.271 61.645 1.00 37.69 92 GLN A N 1
ATOM 649 C CA . GLN A 1 92 ? 20.164 15.099 62.458 1.00 38.91 92 GLN A CA 1
ATOM 650 C C . GLN A 1 92 ? 18.691 14.975 62.783 1.00 39.10 92 GLN A C 1
ATOM 651 O O . GLN A 1 92 ? 18.255 15.073 63.909 1.00 39.51 92 GLN A O 1
ATOM 657 N N . ILE A 1 93 ? 17.905 14.716 61.761 1.00 38.14 93 ILE A N 1
ATOM 658 C CA . ILE A 1 93 ? 16.455 14.610 61.985 1.00 39.25 93 ILE A CA 1
ATOM 659 C C . ILE A 1 93 ? 16.159 13.309 62.692 1.00 39.25 93 ILE A C 1
ATOM 660 O O . ILE A 1 93 ? 16.935 12.400 62.561 1.00 40.62 93 ILE A O 1
ATOM 665 N N . THR A 1 94 ? 15.027 13.219 63.407 1.00 41.17 94 THR A N 1
ATOM 666 C CA . THR A 1 94 ? 14.628 11.971 64.048 1.00 41.64 94 THR A CA 1
ATOM 667 C C . THR A 1 94 ? 14.136 10.966 63.000 1.00 43.41 94 THR A C 1
ATOM 668 O O . THR A 1 94 ? 13.837 11.333 61.824 1.00 40.21 94 THR A O 1
ATOM 672 N N . ALA A 1 95 ? 14.115 9.689 63.399 1.00 42.66 95 ALA A N 1
ATOM 673 C CA . ALA A 1 95 ? 13.504 8.635 62.617 1.00 44.25 95 ALA A CA 1
ATOM 674 C C . ALA A 1 95 ? 12.054 8.945 62.167 1.00 44.07 95 ALA A C 1
ATOM 675 O O . ALA A 1 95 ? 11.719 8.654 61.011 1.00 44.96 95 ALA A O 1
ATOM 677 N N . GLU A 1 96 ? 11.267 9.597 63.028 1.00 44.16 96 GLU A N 1
ATOM 678 C CA . GLU A 1 96 ? 9.863 9.905 62.800 1.00 45.85 96 GLU A CA 1
ATOM 679 C C . GLU A 1 96 ? 9.717 11.156 61.896 1.00 44.79 96 GLU A C 1
ATOM 680 O O . GLU A 1 96 ? 8.864 11.198 61.028 1.00 41.76 96 GLU A O 1
ATOM 686 N N . GLN A 1 97 ? 10.580 12.164 62.084 1.00 43.34 97 GLN A N 1
ATOM 687 C CA . GLN A 1 97 ? 10.683 13.236 61.075 1.00 41.69 97 GLN A CA 1
ATOM 688 C C . GLN A 1 97 ? 11.044 12.694 59.672 1.00 38.49 97 GLN A C 1
ATOM 689 O O . GLN A 1 97 ? 10.392 13.047 58.663 1.00 38.16 97 GLN A O 1
ATOM 695 N N . ARG A 1 98 ? 12.036 11.842 59.608 1.00 37.13 98 ARG A N 1
ATOM 696 C CA . ARG A 1 98 ? 12.480 11.247 58.364 1.00 38.74 98 ARG A CA 1
ATOM 697 C C . ARG A 1 98 ? 11.357 10.470 57.623 1.00 39.75 98 ARG A C 1
ATOM 698 O O . ARG A 1 98 ? 11.099 10.700 56.447 1.00 37.76 98 ARG A O 1
ATOM 706 N N . ARG A 1 99 ? 10.665 9.582 58.341 1.00 38.53 99 ARG A N 1
ATOM 707 C CA . ARG A 1 99 ? 9.465 8.909 57.848 1.00 40.05 99 ARG A CA 1
ATOM 708 C C . ARG A 1 99 ? 8.409 9.849 57.339 1.00 39.09 99 ARG A C 1
ATOM 709 O O . ARG A 1 99 ? 7.881 9.681 56.220 1.00 40.13 99 ARG A O 1
ATOM 717 N N . GLU A 1 100 ? 8.091 10.854 58.124 1.00 39.32 100 GLU A N 1
ATOM 718 C CA . GLU A 1 100 ? 7.086 11.825 57.739 1.00 39.67 100 GLU A CA 1
ATOM 719 C C . GLU A 1 100 ? 7.487 12.649 56.492 1.00 38.63 100 GLU A C 1
ATOM 720 O O . GLU A 1 100 ? 6.698 12.940 55.537 1.00 36.75 100 GLU A O 1
ATOM 734 N N . LEU A 1 102 ? 9.560 11.655 54.275 1.00 35.88 102 LEU A N 1
ATOM 735 C CA . LEU A 1 102 ? 9.653 10.743 53.159 1.00 38.55 102 LEU A CA 1
ATOM 736 C C . LEU A 1 102 ? 8.262 10.533 52.547 1.00 39.29 102 LEU A C 1
ATOM 737 O O . LEU A 1 102 ? 8.098 10.571 51.292 1.00 38.50 102 LEU A O 1
ATOM 742 N N . GLU A 1 103 ? 7.292 10.344 53.432 1.00 39.73 103 GLU A N 1
ATOM 743 C CA . GLU A 1 103 ? 5.918 10.146 53.005 1.00 41.64 103 GLU A CA 1
ATOM 744 C C . GLU A 1 103 ? 5.395 11.359 52.226 1.00 39.93 103 GLU A C 1
ATOM 745 O O . GLU A 1 103 ? 4.799 11.195 51.160 1.00 40.71 103 GLU A O 1
ATOM 751 N N . ALA A 1 104 ? 5.578 12.561 52.769 1.00 38.83 104 ALA A N 1
ATOM 752 C CA . ALA A 1 104 ? 5.207 13.815 52.072 1.00 38.64 104 ALA A CA 1
ATOM 753 C C . ALA A 1 104 ? 5.927 14.004 50.708 1.00 39.11 104 ALA A C 1
ATOM 754 O O . ALA A 1 104 ? 5.292 14.369 49.735 1.00 39.24 104 ALA A O 1
ATOM 756 N N . LYS A 1 105 ? 7.236 13.735 50.637 1.00 38.80 105 LYS A N 1
ATOM 757 C CA . LYS A 1 105 ? 7.969 13.884 49.382 1.00 38.76 105 LYS A CA 1
ATOM 758 C C . LYS A 1 105 ? 7.532 12.881 48.293 1.00 38.27 105 LYS A C 1
ATOM 759 O O . LYS A 1 105 ? 7.408 13.229 47.138 1.00 37.69 105 LYS A O 1
ATOM 765 N N . ARG A 1 106 ? 7.324 11.646 48.669 1.00 38.32 106 ARG A N 1
ATOM 766 C CA . ARG A 1 106 ? 6.856 10.598 47.799 1.00 40.31 106 ARG A CA 1
ATOM 767 C C . ARG A 1 106 ? 5.490 10.988 47.228 1.00 40.35 106 ARG A C 1
ATOM 768 O O . ARG A 1 106 ? 5.267 10.866 46.023 1.00 39.24 106 ARG A O 1
ATOM 776 N N . LYS A 1 107 ? 4.601 11.485 48.085 1.00 41.53 107 LYS A N 1
ATOM 777 C CA . LYS A 1 107 ? 3.314 12.038 47.614 1.00 42.41 107 LYS A CA 1
ATOM 778 C C . LYS A 1 107 ? 3.465 13.172 46.557 1.00 41.85 107 LYS A C 1
ATOM 779 O O . LYS A 1 107 ? 2.768 13.170 45.559 1.00 40.83 107 LYS A O 1
ATOM 785 N N . GLN A 1 108 ? 4.348 14.130 46.816 1.00 41.71 108 GLN A N 1
ATOM 786 C CA . GLN A 1 108 ? 4.522 15.252 45.902 1.00 42.52 108 GLN A CA 1
ATOM 787 C C . GLN A 1 108 ? 5.071 14.771 44.528 1.00 41.69 108 GLN A C 1
ATOM 788 O O . GLN A 1 108 ? 4.790 15.378 43.454 1.00 40.80 108 GLN A O 1
ATOM 794 N N . ILE A 1 109 ? 5.942 13.770 44.574 1.00 41.11 109 ILE A N 1
ATOM 795 C CA . ILE A 1 109 ? 6.562 13.178 43.372 1.00 40.73 109 ILE A CA 1
ATOM 796 C C . ILE A 1 109 ? 5.502 12.498 42.525 1.00 40.01 109 ILE A C 1
ATOM 797 O O . ILE A 1 109 ? 5.415 12.715 41.319 1.00 38.75 109 ILE A O 1
ATOM 802 N N . ILE A 1 110 ? 4.665 11.743 43.211 1.00 40.25 110 ILE A N 1
ATOM 803 C CA . ILE A 1 110 ? 3.600 10.982 42.619 1.00 42.07 110 ILE A CA 1
ATOM 804 C C . ILE A 1 110 ? 2.613 11.922 41.962 1.00 42.23 110 ILE A C 1
ATOM 805 O O . ILE A 1 110 ? 2.160 11.630 40.859 1.00 42.50 110 ILE A O 1
ATOM 810 N N . ASN A 1 111 ? 2.301 13.053 42.623 1.00 42.70 111 ASN A N 1
ATOM 811 C CA . ASN A 1 111 ? 1.292 13.992 42.106 1.00 43.56 111 ASN A CA 1
ATOM 812 C C . ASN A 1 111 ? 1.862 14.708 40.934 1.00 42.48 111 ASN A C 1
ATOM 813 O O . ASN A 1 111 ? 1.147 14.972 39.984 1.00 44.27 111 ASN A O 1
ATOM 818 N N . PHE A 1 112 ? 3.131 15.053 41.023 1.00 38.72 112 PHE A N 1
ATOM 819 C CA . PHE A 1 112 ? 3.803 15.755 39.940 1.00 39.10 112 PHE A CA 1
ATOM 820 C C . PHE A 1 112 ? 3.937 14.867 38.701 1.00 37.96 112 PHE A C 1
ATOM 821 O O . PHE A 1 112 ? 3.697 15.330 37.568 1.00 40.56 112 PHE A O 1
ATOM 829 N N . ILE A 1 113 ? 4.339 13.602 38.868 1.00 38.11 113 ILE A N 1
ATOM 830 C CA . ILE A 1 113 ? 4.373 12.675 37.737 1.00 39.14 113 ILE A CA 1
ATOM 831 C C . ILE A 1 113 ? 2.972 12.501 37.139 1.00 40.07 113 ILE A C 1
ATOM 832 O O . ILE A 1 113 ? 2.837 12.594 35.945 1.00 39.42 113 ILE A O 1
ATOM 837 N N . SER A 1 114 ? 1.945 12.285 37.954 1.00 42.37 114 SER A N 1
ATOM 838 C CA . SER A 1 114 ? 0.606 12.074 37.420 1.00 45.88 114 SER A CA 1
ATOM 839 C C . SER A 1 114 ? 0.089 13.296 36.549 1.00 46.78 114 SER A C 1
ATOM 840 O O . SER A 1 114 ? -0.434 13.146 35.456 1.00 48.46 114 SER A O 1
ATOM 843 N N . ARG A 1 115 ? 0.341 14.503 37.029 1.00 46.86 115 ARG A N 1
ATOM 844 C CA . ARG A 1 115 ? -0.031 15.729 36.372 1.00 46.55 115 ARG A CA 1
ATOM 845 C C . ARG A 1 115 ? 0.817 16.083 35.118 1.00 46.23 115 ARG A C 1
ATOM 846 O O . ARG A 1 115 ? 0.307 16.655 34.137 1.00 45.45 115 ARG A O 1
ATOM 854 N N . ASN A 1 116 ? 2.095 15.759 35.119 1.00 46.14 116 ASN A N 1
ATOM 855 C CA . ASN A 1 116 ? 3.023 16.282 34.109 1.00 46.74 116 ASN A CA 1
ATOM 856 C C . ASN A 1 116 ? 3.474 15.267 33.086 1.00 48.01 116 ASN A C 1
ATOM 857 O O . ASN A 1 116 ? 4.348 15.560 32.221 1.00 47.55 116 ASN A O 1
ATOM 862 N N . THR A 1 117 ? 2.938 14.062 33.219 1.00 48.62 117 THR A N 1
ATOM 863 C CA . THR A 1 117 ? 3.146 13.061 32.199 1.00 49.88 117 THR A CA 1
ATOM 864 C C . THR A 1 117 ? 1.833 12.506 31.677 1.00 51.64 117 THR A C 1
ATOM 865 O O . THR A 1 117 ? 0.760 12.626 32.285 1.00 52.55 117 THR A O 1
ATOM 869 N N . ILE A 1 118 ? 2.003 11.816 30.559 1.00 55.38 118 ILE A N 1
ATOM 870 C CA . ILE A 1 118 ? 0.989 11.032 29.918 1.00 58.44 118 ILE A CA 1
ATOM 871 C C . ILE A 1 118 ? 1.674 9.709 29.514 1.00 61.87 118 ILE A C 1
ATOM 872 O O . ILE A 1 118 ? 2.891 9.663 29.182 1.00 62.50 118 ILE A O 1
ATOM 877 N N . ASP A 1 119 ? 0.905 8.642 29.651 1.00 65.11 119 ASP A N 1
ATOM 878 C CA . ASP A 1 119 ? 1.099 7.362 28.951 1.00 67.90 119 ASP A CA 1
ATOM 879 C C . ASP A 1 119 ? 0.742 7.398 27.450 1.00 69.96 119 ASP A C 1
ATOM 880 O O . ASP A 1 119 ? -0.465 7.501 27.136 1.00 70.51 119 ASP A O 1
ATOM 885 N N . PRO A 1 120 ? 1.715 7.278 26.522 1.00 72.84 120 PRO A N 1
ATOM 886 C CA . PRO A 1 120 ? 1.379 7.182 25.072 1.00 74.69 120 PRO A CA 1
ATOM 887 C C . PRO A 1 120 ? 0.346 6.084 24.621 1.00 76.36 120 PRO A C 1
ATOM 888 O O . PRO A 1 120 ? 0.131 5.930 23.409 1.00 76.77 120 PRO A O 1
ATOM 892 N N . ARG A 1 121 ? -0.267 5.365 25.574 1.00 78.17 121 ARG A N 1
ATOM 893 C CA . ARG A 1 121 ? -1.383 4.437 25.339 1.00 79.33 121 ARG A CA 1
ATOM 894 C C . ARG A 1 121 ? -2.713 5.071 25.772 1.00 80.48 121 ARG A C 1
ATOM 895 O O . ARG A 1 121 ? -3.545 4.433 26.419 1.00 80.49 121 ARG A O 1
ATOM 903 N N . THR A 1 122 ? -2.825 6.368 25.496 1.00 81.53 122 THR A N 1
ATOM 904 C CA . THR A 1 122 ? -4.103 7.073 25.158 1.00 82.39 122 THR A CA 1
ATOM 905 C C . THR A 1 122 ? -3.842 8.621 24.979 1.00 81.64 122 THR A C 1
ATOM 906 O O . THR A 1 122 ? -4.758 9.451 24.756 1.00 81.87 122 THR A O 1
ATOM 910 N N . ASN A 1 123 ? -2.549 8.946 24.965 1.00 80.87 123 ASN A N 1
ATOM 911 C CA . ASN A 1 123 ? -2.015 10.210 25.482 1.00 80.12 123 ASN A CA 1
ATOM 912 C C . ASN A 1 123 ? -2.666 10.703 26.808 1.00 78.90 123 ASN A C 1
ATOM 913 O O . ASN A 1 123 ? -2.806 11.917 27.018 1.00 79.03 123 ASN A O 1
ATOM 918 N N . ALA A 1 124 ? -3.015 9.756 27.693 1.00 77.38 124 ALA A N 1
ATOM 919 C CA . ALA A 1 124 ? -3.669 10.042 28.987 1.00 76.37 124 ALA A CA 1
ATOM 920 C C . ALA A 1 124 ? -2.765 9.701 30.199 1.00 75.15 124 ALA A C 1
ATOM 921 O O . ALA A 1 124 ? -1.743 9.031 30.029 1.00 73.75 124 ALA A O 1
ATOM 923 N N . PRO A 1 125 ? -3.156 10.167 31.400 1.00 74.03 125 PRO A N 1
ATOM 924 C CA . PRO A 1 125 ? -2.324 10.083 32.605 1.00 72.73 125 PRO A CA 1
ATOM 925 C C . PRO A 1 125 ? -2.668 8.929 33.524 1.00 71.04 125 PRO A C 1
ATOM 926 O O . PRO A 1 125 ? -3.845 8.643 33.722 1.00 70.50 125 PRO A O 1
ATOM 930 N N . HIS A 1 126 ? -1.655 8.333 34.139 1.00 69.20 126 HIS A N 1
ATOM 931 C CA . HIS A 1 126 ? -1.871 7.243 35.079 1.00 68.45 126 HIS A CA 1
ATOM 932 C C . HIS A 1 126 ? -2.441 7.810 36.335 1.00 67.27 126 HIS A C 1
ATOM 933 O O . HIS A 1 126 ? -2.033 8.882 36.756 1.00 67.24 126 HIS A O 1
ATOM 940 N N . PRO A 1 127 ? -3.376 7.107 36.959 1.00 66.26 127 PRO A N 1
ATOM 941 C CA . PRO A 1 127 ? -3.828 7.528 38.295 1.00 65.46 127 PRO A CA 1
ATOM 942 C C . PRO A 1 127 ? -2.630 7.563 39.297 1.00 64.10 127 PRO A C 1
ATOM 943 O O . PRO A 1 127 ? -1.661 6.829 39.105 1.00 63.08 127 PRO A O 1
ATOM 947 N N . PRO A 1 128 ? -2.659 8.430 40.309 1.00 63.24 128 PRO A N 1
ATOM 948 C CA . PRO A 1 128 ? -1.612 8.402 41.346 1.00 62.64 128 PRO A CA 1
ATOM 949 C C . PRO A 1 128 ? -1.257 6.971 41.838 1.00 62.20 128 PRO A C 1
ATOM 950 O O . PRO A 1 128 ? -0.075 6.610 41.904 1.00 60.95 128 PRO A O 1
ATOM 954 N N . SER A 1 129 ? -2.285 6.178 42.142 1.00 61.05 129 SER A N 1
ATOM 955 C CA . SER A 1 129 ? -2.146 4.794 42.620 1.00 60.68 129 SER A CA 1
ATOM 956 C C . SER A 1 129 ? -1.263 3.879 41.769 1.00 59.65 129 SER A C 1
ATOM 957 O O . SER A 1 129 ? -0.582 3.010 42.324 1.00 60.91 129 SER A O 1
ATOM 960 N N . ARG A 1 130 ? -1.328 4.025 40.439 1.00 57.79 130 ARG A N 1
ATOM 961 C CA . ARG A 1 130 ? -0.506 3.260 39.502 1.00 56.91 130 ARG A CA 1
ATOM 962 C C . ARG A 1 130 ? 0.970 3.749 39.556 1.00 55.90 130 ARG A C 1
ATOM 963 O O . ARG A 1 130 ? 1.923 2.959 39.450 1.00 54.64 130 ARG A O 1
ATOM 971 N N . ILE A 1 131 ? 1.170 5.059 39.709 1.00 54.52 131 ILE A N 1
ATOM 972 C CA . ILE A 1 131 ? 2.545 5.578 39.805 1.00 52.77 131 ILE A CA 1
ATOM 973 C C . ILE A 1 131 ? 3.124 5.098 41.140 1.00 52.20 131 ILE A C 1
ATOM 974 O O . ILE A 1 131 ? 4.237 4.665 41.204 1.00 50.27 131 ILE A O 1
ATOM 979 N N . GLU A 1 132 ? 2.327 5.174 42.205 1.00 54.05 132 GLU A N 1
ATOM 980 C CA . GLU A 1 132 ? 2.750 4.661 43.504 1.00 54.90 132 GLU A CA 1
ATOM 981 C C . GLU A 1 132 ? 3.224 3.185 43.486 1.00 54.59 132 GLU A C 1
ATOM 982 O O . GLU A 1 132 ? 4.296 2.844 44.039 1.00 52.20 132 GLU A O 1
ATOM 988 N N . ARG A 1 133 ? 2.440 2.299 42.846 1.00 54.62 133 ARG A N 1
ATOM 989 C CA . ARG A 1 133 ? 2.811 0.871 42.762 1.00 53.92 133 ARG A CA 1
ATOM 990 C C . ARG A 1 133 ? 4.125 0.698 41.967 1.00 53.89 133 ARG A C 1
ATOM 991 O O . ARG A 1 133 ? 5.044 0.019 42.378 1.00 53.64 133 ARG A O 1
ATOM 999 N N . ALA A 1 134 ? 4.215 1.373 40.837 1.00 53.12 134 ALA A N 1
ATOM 1000 C CA . ALA A 1 134 ? 5.424 1.405 40.044 1.00 52.36 134 ALA A CA 1
ATOM 1001 C C . ALA A 1 134 ? 6.669 1.883 40.819 1.00 52.29 134 ALA A C 1
ATOM 1002 O O . ALA A 1 134 ? 7.766 1.339 40.608 1.00 51.66 134 ALA A O 1
ATOM 1004 N N . LEU A 1 135 ? 6.522 2.899 41.678 1.00 51.95 135 LEU A N 1
ATOM 1005 C CA . LEU A 1 135 ? 7.620 3.323 42.557 1.00 52.74 135 LEU A CA 1
ATOM 1006 C C . LEU A 1 135 ? 8.091 2.191 43.500 1.00 53.19 135 LEU A C 1
ATOM 1007 O O . LEU A 1 135 ? 9.283 2.002 43.667 1.00 50.91 135 LEU A O 1
ATOM 1012 N N . GLU A 1 136 ? 7.133 1.506 44.142 1.00 55.54 136 GLU A N 1
ATOM 1013 C CA . GLU A 1 136 ? 7.378 0.301 44.969 1.00 57.41 136 GLU A CA 1
ATOM 1014 C C . GLU A 1 136 ? 8.153 -0.747 44.179 1.00 58.01 136 GLU A C 1
ATOM 1015 O O . GLU A 1 136 ? 9.273 -1.143 44.530 1.00 58.47 136 GLU A O 1
ATOM 1021 N N . GLU A 1 137 ? 7.552 -1.152 43.074 1.00 58.70 137 GLU A N 1
ATOM 1022 C CA . GLU A 1 137 ? 8.054 -2.244 42.249 1.00 59.52 137 GLU A CA 1
ATOM 1023 C C . GLU A 1 137 ? 9.462 -2.016 41.661 1.00 58.77 137 GLU A C 1
ATOM 1024 O O . GLU A 1 137 ? 10.236 -2.940 41.550 1.00 58.94 137 GLU A O 1
ATOM 1030 N N . ALA A 1 138 ? 9.815 -0.785 41.293 1.00 57.74 138 ALA A N 1
ATOM 1031 C CA . ALA A 1 138 ? 11.171 -0.491 40.831 1.00 56.06 138 ALA A CA 1
ATOM 1032 C C . ALA A 1 138 ? 12.122 -0.040 41.988 1.00 55.43 138 ALA A C 1
ATOM 1033 O O . ALA A 1 138 ? 13.293 0.265 41.757 1.00 54.58 138 ALA A O 1
ATOM 1035 N N . LYS A 1 139 ? 11.619 0.023 43.220 1.00 54.74 139 LYS A N 1
ATOM 1036 C CA . LYS A 1 139 ? 12.457 0.346 44.397 1.00 54.50 139 LYS A CA 1
ATOM 1037 C C . LYS A 1 139 ? 13.205 1.684 44.216 1.00 53.80 139 LYS A C 1
ATOM 1038 O O . LYS A 1 139 ? 14.412 1.799 44.430 1.00 51.67 139 LYS A O 1
ATOM 1044 N N . VAL A 1 140 ? 12.448 2.709 43.818 1.00 52.59 140 VAL A N 1
ATOM 1045 C CA . VAL A 1 140 ? 13.034 4.002 43.568 1.00 51.59 140 VAL A CA 1
ATOM 1046 C C . VAL A 1 140 ? 13.388 4.674 44.881 1.00 49.40 140 VAL A C 1
ATOM 1047 O O . VAL A 1 140 ? 12.592 4.751 45.808 1.00 48.91 140 VAL A O 1
ATOM 1051 N N . HIS A 1 141 ? 14.601 5.167 44.936 1.00 48.91 141 HIS A N 1
ATOM 1052 C CA . HIS A 1 141 ? 15.078 5.918 46.069 1.00 48.98 141 HIS A CA 1
ATOM 1053 C C . HIS A 1 141 ? 14.404 7.305 45.971 1.00 47.47 141 HIS A C 1
ATOM 1054 O O . HIS A 1 141 ? 14.322 7.890 44.868 1.00 44.80 141 HIS A O 1
ATOM 1061 N N . ILE A 1 142 ? 13.879 7.766 47.120 1.00 45.45 142 ILE A N 1
ATOM 1062 C CA . ILE A 1 142 ? 13.270 9.093 47.262 1.00 44.60 142 ILE A CA 1
ATOM 1063 C C . ILE A 1 142 ? 14.188 9.928 48.126 1.00 42.34 142 ILE A C 1
ATOM 1064 O O . ILE A 1 142 ? 14.535 9.512 49.193 1.00 43.20 142 ILE A O 1
ATOM 1069 N N . ASP A 1 143 ? 14.583 11.112 47.666 1.00 41.84 143 ASP A N 1
ATOM 1070 C CA . ASP A 1 143 ? 15.504 11.946 48.436 1.00 40.67 143 ASP A CA 1
ATOM 1071 C C . ASP A 1 143 ? 14.759 13.087 49.115 1.00 39.78 143 ASP A C 1
ATOM 1072 O O . ASP A 1 143 ? 14.315 14.051 48.455 1.00 39.61 143 ASP A O 1
ATOM 1077 N N . ILE A 1 144 ? 14.717 13.062 50.449 1.00 39.36 144 ILE A N 1
ATOM 1078 C CA . ILE A 1 144 ? 13.899 14.062 51.182 1.00 40.10 144 ILE A CA 1
ATOM 1079 C C . ILE A 1 144 ? 14.463 15.465 51.164 1.00 39.23 144 ILE A C 1
ATOM 1080 O O . ILE A 1 144 ? 13.770 16.398 51.400 1.00 34.86 144 ILE A O 1
ATOM 1085 N N . PHE A 1 145 ? 15.762 15.594 50.863 1.00 41.25 145 PHE A N 1
ATOM 1086 C CA . PHE A 1 145 ? 16.442 16.878 50.837 1.00 41.43 145 PHE A CA 1
A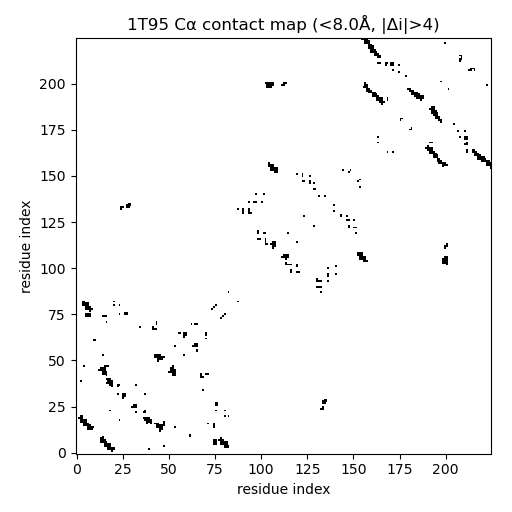TOM 1087 C C . PHE A 1 145 ? 16.646 17.443 49.434 1.00 43.43 145 PHE A C 1
ATOM 1088 O O . PHE A 1 145 ? 17.377 18.434 49.300 1.00 44.52 145 PHE A O 1
ATOM 1096 N N . LYS A 1 146 ? 15.980 16.863 48.418 1.00 43.12 146 LYS A N 1
ATOM 1097 C CA . LYS A 1 146 ? 15.941 17.406 47.058 1.00 43.86 146 LYS A CA 1
ATOM 1098 C C . LYS A 1 146 ? 14.518 17.707 46.725 1.00 43.29 146 LYS A C 1
ATOM 1099 O O . LYS A 1 146 ? 13.611 17.008 47.130 1.00 41.81 146 LYS A O 1
ATOM 1105 N N . SER A 1 147 ? 14.332 18.762 45.956 1.00 43.14 147 SER A N 1
ATOM 1106 C CA . SER A 1 147 ? 13.062 19.082 45.380 1.00 43.18 147 SER A CA 1
ATOM 1107 C C . SER A 1 147 ? 12.594 17.971 44.421 1.00 43.53 147 SER A C 1
ATOM 1108 O O . SER A 1 147 ? 13.382 17.146 43.993 1.00 43.89 147 SER A O 1
ATOM 1111 N N . VAL A 1 148 ? 11.305 17.968 44.144 1.00 42.27 148 VAL A N 1
ATOM 1112 C CA . VAL A 1 148 ? 10.743 17.110 43.124 1.00 44.40 148 VAL A CA 1
ATOM 1113 C C . VAL A 1 148 ? 11.466 17.385 41.804 1.00 45.07 148 VAL A C 1
ATOM 1114 O O . VAL A 1 148 ? 12.007 16.467 41.146 1.00 44.45 148 VAL A O 1
ATOM 1118 N N . GLU A 1 149 ? 11.498 18.650 41.422 1.00 45.66 149 GLU A N 1
ATOM 1119 C CA . GLU A 1 149 ? 12.058 19.016 40.121 1.00 47.72 149 GLU A CA 1
ATOM 1120 C C . GLU A 1 149 ? 13.479 18.526 39.962 1.00 48.08 149 GLU A C 1
ATOM 1121 O O . GLU A 1 149 ? 13.848 18.108 38.866 1.00 49.27 149 GLU A O 1
ATOM 1127 N N . ALA A 1 150 ? 14.283 18.533 41.039 1.00 47.95 150 ALA A N 1
ATOM 1128 C CA . ALA A 1 150 ? 15.685 18.093 40.947 1.00 47.88 150 ALA A CA 1
ATOM 1129 C C . ALA A 1 150 ? 15.891 16.567 40.934 1.00 48.10 150 ALA A C 1
ATOM 1130 O O . ALA A 1 150 ? 17.011 16.094 40.760 1.00 47.30 150 ALA A O 1
ATOM 1132 N N . GLN A 1 151 ? 14.841 15.788 41.204 1.00 47.45 151 GLN A N 1
ATOM 1133 C CA . GLN A 1 151 ? 15.025 14.323 41.248 1.00 47.82 151 GLN A CA 1
ATOM 1134 C C . GLN A 1 151 ? 14.103 13.557 40.299 1.00 49.01 151 GLN A C 1
ATOM 1135 O O . GLN A 1 151 ? 14.252 12.337 40.145 1.00 48.44 151 GLN A O 1
ATOM 1141 N N . VAL A 1 152 ? 13.179 14.256 39.643 1.00 50.00 152 VAL A N 1
ATOM 1142 C CA . VAL A 1 152 ? 12.115 13.599 38.912 1.00 51.95 152 VAL A CA 1
ATOM 1143 C C . VAL A 1 152 ? 12.595 12.935 37.555 1.00 53.86 152 VAL A C 1
ATOM 1144 O O . VAL A 1 152 ? 12.122 11.856 37.201 1.00 52.54 152 VAL A O 1
ATOM 1148 N N . LYS A 1 153 ? 13.545 13.553 36.856 1.00 54.32 153 LYS A N 1
ATOM 1149 C CA . LYS A 1 153 ? 14.152 12.971 35.661 1.00 55.97 153 LYS A CA 1
ATOM 1150 C C . LYS A 1 153 ? 14.672 11.538 35.969 1.00 55.59 153 LYS A C 1
ATOM 1151 O O . LYS A 1 153 ? 14.255 10.577 35.301 1.00 55.47 153 LYS A O 1
ATOM 1157 N N . ASP A 1 154 ? 15.548 11.422 36.973 1.00 54.80 154 ASP A N 1
ATOM 1158 C CA . ASP A 1 154 ? 16.105 10.153 37.448 1.00 55.33 154 ASP A CA 1
ATOM 1159 C C . ASP A 1 154 ? 15.016 9.122 37.864 1.00 53.38 154 ASP A C 1
ATOM 1160 O O . ASP A 1 154 ? 15.112 7.922 37.565 1.00 53.37 154 ASP A O 1
ATOM 1165 N N . ILE A 1 155 ? 13.996 9.583 38.575 1.00 50.60 155 ILE A N 1
ATOM 1166 C CA . ILE A 1 155 ? 12.900 8.703 38.962 1.00 48.92 155 ILE A CA 1
ATOM 1167 C C . ILE A 1 155 ? 12.146 8.161 37.746 1.00 49.84 155 ILE A C 1
ATOM 1168 O O . ILE A 1 155 ? 11.840 6.984 37.715 1.00 46.03 155 ILE A O 1
ATOM 1173 N N . VAL A 1 156 ? 11.866 9.016 36.764 1.00 51.86 156 VAL A N 1
ATOM 1174 C CA . VAL A 1 156 ? 11.100 8.635 35.575 1.00 54.23 156 VAL A CA 1
ATOM 1175 C C . VAL A 1 156 ? 11.908 7.645 34.692 1.00 55.95 156 VAL A C 1
ATOM 1176 O O . VAL A 1 156 ? 11.334 6.763 34.018 1.00 55.83 156 VAL A O 1
ATOM 1180 N N . LYS A 1 157 ? 13.232 7.736 34.796 1.00 57.51 157 LYS A N 1
ATOM 1181 C CA . LYS A 1 157 ? 14.147 6.871 34.072 1.00 59.79 157 LYS A CA 1
ATOM 1182 C C . LYS A 1 157 ? 14.266 5.495 34.722 1.00 59.92 157 LYS A C 1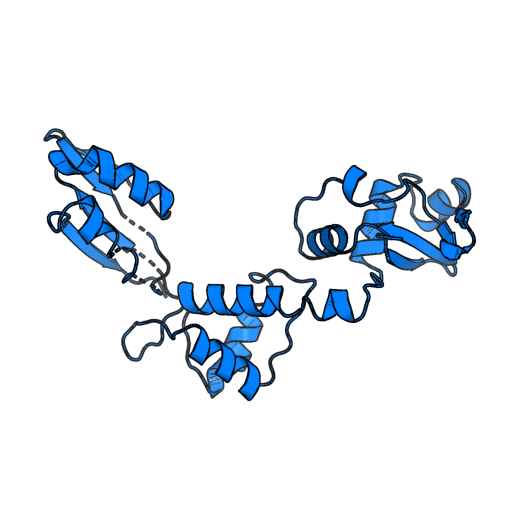
ATOM 1183 O O . LYS A 1 157 ? 14.385 4.486 34.029 1.00 60.96 157 LYS A O 1
ATOM 1189 N N . ALA A 1 158 ? 14.201 5.456 36.045 1.00 59.27 158 ALA A N 1
ATOM 1190 C CA . ALA A 1 158 ? 14.101 4.210 36.787 1.00 58.18 158 ALA A CA 1
ATOM 1191 C C . ALA A 1 158 ? 12.728 3.540 36.602 1.00 57.62 158 ALA A C 1
ATOM 1192 O O . ALA A 1 158 ? 12.576 2.326 36.817 1.00 56.78 158 ALA A O 1
ATOM 1194 N N . LEU A 1 159 ? 11.730 4.318 36.204 1.00 56.99 159 LEU A N 1
ATOM 1195 C CA . LEU A 1 159 ? 10.386 3.792 36.021 1.00 56.76 159 LEU A CA 1
ATOM 1196 C C . LEU A 1 159 ? 10.147 3.302 34.588 1.00 56.82 159 LEU A C 1
ATOM 1197 O O . LEU A 1 159 ? 9.251 2.499 34.404 1.00 57.56 159 LEU A O 1
ATOM 1202 N N . LYS A 1 160 ? 10.910 3.796 33.602 1.00 56.43 160 LYS A N 1
ATOM 1203 C CA . LYS A 1 160 ? 10.725 3.494 32.162 1.00 57.17 160 LYS A CA 1
ATOM 1204 C C . LYS A 1 160 ? 10.494 1.989 31.848 1.00 57.06 160 LYS A C 1
ATOM 1205 O O . LYS A 1 160 ? 9.544 1.649 31.124 1.00 56.24 160 LYS A O 1
ATOM 1211 N N . PRO A 1 161 ? 11.371 1.121 32.367 1.00 57.29 161 PRO A N 1
ATOM 1212 C CA . PRO A 1 161 ? 11.229 -0.342 32.184 1.00 57.71 161 PRO A CA 1
ATOM 1213 C C . PRO A 1 161 ? 9.822 -0.886 32.425 1.00 57.71 161 PRO A C 1
ATOM 1214 O O . PRO A 1 161 ? 9.354 -1.599 31.547 1.00 58.71 161 PRO A O 1
ATOM 1218 N N . ILE A 1 162 ? 9.168 -0.535 33.529 1.00 57.54 162 ILE A N 1
ATOM 1219 C CA . ILE A 1 162 ? 7.835 -1.060 33.866 1.00 57.83 162 ILE A CA 1
ATOM 1220 C C . ILE A 1 162 ? 6.650 -0.109 33.730 1.00 58.13 162 ILE A C 1
ATOM 1221 O O . ILE A 1 162 ? 5.511 -0.543 33.813 1.00 56.56 162 ILE A O 1
ATOM 1226 N N . LEU A 1 163 ? 6.914 1.182 33.600 1.00 59.23 163 LEU A N 1
ATOM 1227 C CA . LEU A 1 163 ? 5.847 2.154 33.391 1.00 60.98 163 LEU A CA 1
ATOM 1228 C C . LEU A 1 163 ? 6.398 3.191 32.400 1.00 61.59 163 LEU A C 1
ATOM 1229 O O . LEU A 1 163 ? 7.328 3.925 32.699 1.00 62.54 163 LEU A O 1
ATOM 1234 N N . PRO A 1 164 ? 5.871 3.210 31.186 1.00 62.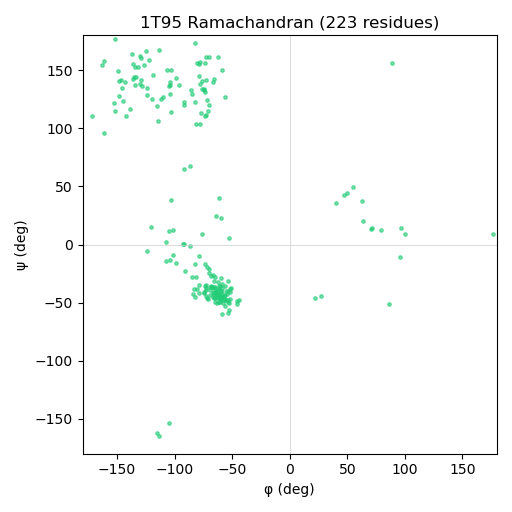07 164 PRO A N 1
ATOM 1235 C CA . PRO A 1 164 ? 6.385 4.154 30.194 1.00 62.14 164 PRO A CA 1
ATOM 1236 C C . PRO A 1 164 ? 5.652 5.515 30.383 1.00 60.3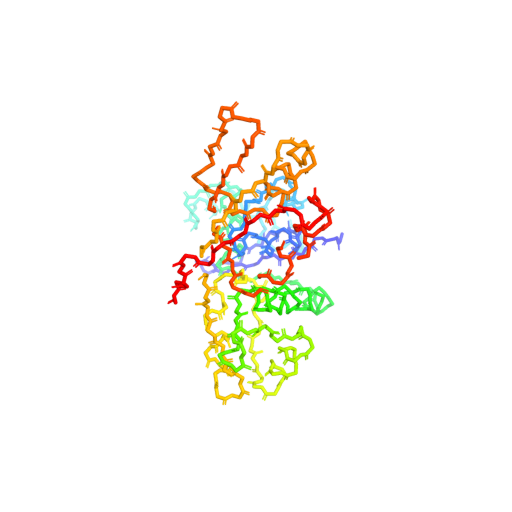6 164 PRO A C 1
ATOM 1237 O O . PRO A 1 164 ? 4.419 5.547 30.533 1.00 59.14 164 PRO A O 1
ATOM 1241 N N . LEU A 1 165 ? 6.448 6.584 30.406 1.00 59.17 165 LEU A N 1
ATOM 1242 C CA . LEU A 1 165 ? 5.978 7.945 30.670 1.00 58.65 165 LEU A CA 1
ATOM 1243 C C . LEU A 1 165 ? 6.740 8.926 29.807 1.00 57.58 165 LEU A C 1
ATOM 1244 O O . LEU A 1 165 ? 7.959 8.793 29.640 1.00 57.55 165 LEU A O 1
ATOM 1249 N N . LYS A 1 166 ? 6.043 9.919 29.271 1.00 55.70 166 LYS A N 1
ATOM 1250 C CA . LYS A 1 166 ? 6.727 11.036 28.608 1.00 55.35 166 LYS A CA 1
ATOM 1251 C C . LYS A 1 166 ? 6.204 12.350 29.177 1.00 54.60 166 LYS A C 1
ATOM 1252 O O . LYS A 1 166 ? 5.011 12.521 29.428 1.00 53.57 166 LYS A O 1
ATOM 1258 N N . PHE A 1 167 ? 7.143 13.230 29.430 1.00 55.00 167 PHE A N 1
ATOM 1259 C CA . PHE A 1 167 ? 6.833 14.575 29.784 1.00 55.65 167 PHE A CA 1
ATOM 1260 C C . PHE A 1 167 ? 6.359 15.300 28.501 1.00 55.50 167 PHE A C 1
ATOM 1261 O O . PHE A 1 167 ? 7.164 15.526 27.580 1.00 55.34 167 PHE A O 1
ATOM 1269 N N . GLU A 1 168 ? 5.060 15.631 28.465 1.00 54.35 168 GLU A N 1
ATOM 1270 C CA . GLU A 1 168 ? 4.418 16.300 27.315 1.00 52.63 168 GLU A CA 1
ATOM 1271 C C . GLU A 1 168 ? 3.611 17.517 27.756 1.00 50.58 168 GLU A C 1
ATOM 1272 O O . GLU A 1 168 ? 2.963 17.495 28.819 1.00 48.47 168 GLU A O 1
ATOM 1278 N N . GLU A 1 169 ? 3.728 18.591 26.974 1.00 48.49 169 GLU A N 1
ATOM 1279 C CA . GLU A 1 169 ? 2.885 19.749 27.112 1.00 48.44 169 GLU A CA 1
ATOM 1280 C C . GLU A 1 169 ? 2.022 19.922 25.852 1.00 46.95 169 GLU A C 1
ATOM 1281 O O . GLU A 1 169 ? 2.366 19.439 24.790 1.00 47.97 169 GLU A O 1
ATOM 1295 N N . GLU A 1 171 ? -0.498 22.934 23.613 1.00 35.25 171 GLU A N 1
ATOM 1296 C CA . GLU A 1 171 ? -1.028 24.276 23.479 1.00 35.14 171 GLU A CA 1
ATOM 1297 C C . GLU A 1 171 ? -2.417 24.108 22.888 1.00 33.08 171 GLU A C 1
ATOM 1298 O O . GLU A 1 171 ? -2.637 23.344 21.953 1.00 33.19 171 GLU A O 1
ATOM 1304 N N . ILE A 1 172 ? -3.356 24.814 23.457 1.00 34.88 172 ILE A N 1
ATOM 1305 C CA . ILE A 1 172 ? -4.783 24.666 23.199 1.00 33.86 172 ILE A CA 1
ATOM 1306 C C . ILE A 1 172 ? -5.327 26.058 23.141 1.00 33.45 172 ILE A C 1
ATOM 1307 O O . ILE A 1 172 ? -5.195 26.790 24.117 1.00 33.46 172 ILE A O 1
ATOM 1312 N N . ALA A 1 173 ? -5.842 26.442 21.964 1.00 35.31 173 ALA A N 1
ATOM 1313 C CA . ALA A 1 173 ? -6.530 27.705 21.732 1.00 36.06 173 ALA A CA 1
ATOM 1314 C C . ALA A 1 173 ? -7.900 27.613 22.357 1.00 35.44 173 ALA A C 1
ATOM 1315 O O . ALA A 1 173 ? -8.608 26.642 22.118 1.00 36.25 173 ALA A O 1
ATOM 1317 N N . ILE A 1 174 ? -8.274 28.650 23.095 1.00 36.88 174 ILE A N 1
ATOM 1318 C CA . ILE A 1 174 ? -9.555 28.747 23.848 1.00 38.90 174 ILE A CA 1
ATOM 1319 C C . ILE A 1 174 ? -10.271 30.030 23.363 1.00 39.43 174 ILE A C 1
ATOM 1320 O O . ILE A 1 174 ? -9.589 31.074 23.200 1.00 37.62 174 ILE A O 1
ATOM 1325 N N . LYS A 1 175 ? -11.581 29.936 23.084 1.00 40.91 175 LYS A N 1
ATOM 1326 C CA . LYS A 1 175 ? -12.464 31.134 22.938 1.00 42.69 175 LYS A CA 1
ATOM 1327 C C . LYS A 1 175 ? -13.615 31.005 23.913 1.00 41.54 175 LYS A C 1
ATOM 1328 O O . LYS A 1 175 ? -14.279 29.957 23.953 1.00 41.02 175 LYS A O 1
ATOM 1334 N N . ILE A 1 176 ? -13.842 32.053 24.695 1.00 41.77 176 ILE A N 1
ATOM 1335 C CA . ILE A 1 176 ? -14.973 32.144 25.640 1.00 44.21 176 ILE A CA 1
ATOM 1336 C C . ILE A 1 176 ? -15.986 33.234 25.176 1.00 46.68 176 ILE A C 1
ATOM 1337 O O . ILE A 1 176 ? -15.597 34.380 24.921 1.00 44.84 176 ILE A O 1
ATOM 1342 N N . PRO A 1 177 ? -17.251 32.852 25.024 1.00 50.86 177 PRO A N 1
ATOM 1343 C CA . PRO A 1 177 ? -18.232 33.802 24.503 1.00 52.74 177 PRO A CA 1
ATOM 1344 C C . PRO A 1 177 ? -18.481 34.861 25.573 1.00 54.75 177 PRO A C 1
ATOM 1345 O O . PRO A 1 177 ? -18.154 34.624 26.739 1.00 54.84 177 PRO A O 1
ATOM 1349 N N . PRO A 1 178 ? -19.032 36.019 25.185 1.00 57.38 178 PRO A N 1
ATOM 1350 C CA . PRO A 1 178 ? -19.175 37.184 26.091 1.00 58.01 178 PRO A CA 1
ATOM 1351 C C . PRO A 1 178 ? -19.887 36.969 27.441 1.00 58.62 178 PRO A C 1
ATOM 1352 O O . PRO A 1 178 ? -19.449 37.492 28.438 1.00 59.01 178 PRO A O 1
ATOM 1356 N N . GLU A 1 179 ? -20.955 36.191 27.484 1.00 60.67 179 GLU A N 1
ATOM 1357 C CA . GLU A 1 179 ? -21.680 35.965 28.754 1.00 62.38 179 GLU A CA 1
ATOM 1358 C C . GLU A 1 179 ? -20.811 35.300 29.822 1.00 62.47 179 GLU A C 1
ATOM 1359 O O . GLU A 1 179 ? -20.883 35.650 31.000 1.00 62.30 179 GLU A O 1
ATOM 1365 N N . HIS A 1 180 ? -19.965 34.360 29.387 1.00 62.27 180 HIS A N 1
ATOM 1366 C CA . HIS A 1 180 ? -19.225 33.489 30.304 1.00 61.02 180 HIS A CA 1
ATOM 1367 C C . HIS A 1 180 ? -17.818 33.979 30.695 1.00 60.16 180 HIS A C 1
ATOM 1368 O O . HIS A 1 180 ? -17.159 33.335 31.489 1.00 59.03 180 HIS A O 1
ATOM 1375 N N . THR A 1 181 ? -17.368 35.135 30.203 1.00 59.79 181 THR A N 1
ATOM 1376 C CA . THR A 1 181 ? -16.037 35.618 30.554 1.00 59.94 181 THR A CA 1
ATOM 1377 C C . THR A 1 181 ? -15.856 35.960 32.059 1.00 60.36 181 THR A C 1
ATOM 1378 O O . THR A 1 181 ? -14.782 35.712 32.631 1.00 59.52 181 THR A O 1
ATOM 1382 N N . GLY A 1 182 ? -16.878 36.529 32.699 1.00 60.78 182 GLY A N 1
ATOM 1383 C CA . GLY A 1 182 ? -16.725 36.981 34.078 1.00 61.17 182 GLY A CA 1
ATOM 1384 C C . GLY A 1 182 ? -16.264 35.837 34.961 1.00 61.32 182 GLY A C 1
ATOM 1385 O O . GLY A 1 182 ? -15.301 35.973 35.708 1.00 61.71 182 GLY A O 1
ATOM 1386 N N . ARG A 1 183 ? -16.935 34.691 34.828 1.00 60.78 183 ARG A N 1
ATOM 1387 C CA . ARG A 1 183 ? -16.523 33.444 35.498 1.00 60.46 183 ARG A CA 1
ATOM 1388 C C . ARG A 1 183 ? -15.241 32.770 34.920 1.00 58.80 183 ARG A C 1
ATOM 1389 O O . ARG A 1 183 ? -14.362 32.381 35.661 1.00 59.45 183 ARG A O 1
ATOM 1397 N N . ALA A 1 184 ? -15.137 32.654 33.592 1.00 57.40 184 ALA A N 1
ATOM 1398 C CA . ALA A 1 184 ? -14.144 31.771 32.954 1.00 55.36 184 ALA A CA 1
ATOM 1399 C C . ALA A 1 184 ? -12.736 32.299 33.006 1.00 54.65 184 ALA A C 1
ATOM 1400 O O . ALA A 1 184 ? -11.828 31.532 33.268 1.00 54.39 184 ALA A O 1
ATOM 1402 N N . ILE A 1 185 ? -12.539 33.593 32.782 1.00 53.64 185 ILE A N 1
ATOM 1403 C CA . ILE A 1 185 ? -11.206 34.121 32.638 1.00 53.95 185 ILE A CA 1
ATOM 1404 C C . ILE A 1 185 ? -10.407 33.992 33.921 1.00 54.60 185 ILE A C 1
ATOM 1405 O O . ILE A 1 185 ? -9.201 33.616 33.927 1.00 50.78 185 ILE A O 1
ATOM 1410 N N . SER A 1 186 ? -11.079 34.376 35.005 1.00 55.18 186 SER A N 1
ATOM 1411 C CA . SER A 1 186 ? -10.457 34.372 36.308 1.00 56.30 186 SER A CA 1
ATOM 1412 C C . SER A 1 186 ? -10.083 32.933 36.729 1.00 54.48 186 SER A C 1
ATOM 1413 O O . SER A 1 186 ? -9.007 32.727 37.256 1.00 54.95 186 SER A O 1
ATOM 1416 N N . ALA A 1 187 ? -10.959 31.978 36.432 1.00 53.98 187 ALA A N 1
ATOM 1417 C CA . ALA A 1 187 ? -10.731 30.548 36.676 1.00 53.17 187 ALA A CA 1
ATOM 1418 C C . ALA A 1 187 ? -9.594 29.937 35.834 1.00 52.32 187 ALA A C 1
ATOM 1419 O O . ALA A 1 187 ? -8.940 28.989 36.265 1.00 51.19 187 ALA A O 1
ATOM 1421 N N . LEU A 1 188 ? -9.396 30.458 34.626 1.00 50.81 188 LEU A N 1
ATOM 1422 C CA . LEU A 1 188 ? -8.312 30.002 33.757 1.00 49.72 188 LEU A CA 1
ATOM 1423 C C . LEU A 1 188 ? -6.975 30.535 34.252 1.00 50.09 188 LEU A C 1
ATOM 1424 O O . LEU A 1 188 ? -6.004 29.793 34.274 1.00 49.97 188 LEU A O 1
ATOM 1429 N N . TYR A 1 189 ? -6.918 31.799 34.688 1.00 50.80 189 TYR A N 1
ATOM 1430 C CA . TYR A 1 189 ? -5.697 32.322 35.305 1.00 51.94 189 TYR A CA 1
ATOM 1431 C C . TYR A 1 189 ? -5.327 31.477 36.565 1.00 52.95 189 TYR A C 1
ATOM 1432 O O . TYR A 1 189 ? -4.155 31.196 36.801 1.00 54.30 189 TYR A O 1
ATOM 1441 N N . ASN A 1 190 ? -6.342 31.047 37.314 1.00 53.76 190 ASN A N 1
ATOM 1442 C CA . ASN A 1 190 ? -6.167 30.217 38.526 1.00 54.34 190 ASN A CA 1
ATOM 1443 C C . ASN A 1 190 ? -5.679 28.803 38.234 1.00 52.82 190 ASN A C 1
ATOM 1444 O O . ASN A 1 190 ? -4.852 28.270 38.980 1.00 52.58 190 ASN A O 1
ATOM 1449 N N . PHE A 1 191 ? -6.156 28.221 37.127 1.00 50.74 191 PHE A N 1
ATOM 1450 C CA . PHE A 1 191 ? -5.603 26.969 36.581 1.00 49.03 191 PHE A CA 1
ATOM 1451 C C . PHE A 1 191 ? -4.140 27.120 36.156 1.00 47.84 191 PHE A C 1
ATOM 1452 O O . PHE A 1 191 ? -3.361 26.218 36.381 1.00 48.75 191 PHE A O 1
ATOM 1460 N N . GLY A 1 192 ? -3.777 28.258 35.571 1.00 46.24 192 GLY A N 1
ATOM 1461 C CA . GLY A 1 192 ? -2.445 28.554 35.066 1.00 45.48 192 GLY A CA 1
ATOM 1462 C C . GLY A 1 192 ? -2.225 28.129 33.620 1.00 44.76 192 GLY A C 1
ATOM 1463 O O . GLY A 1 192 ? -2.890 27.215 33.138 1.00 45.63 192 GLY A O 1
ATOM 1464 N N . GLY A 1 193 ? -1.277 28.762 32.943 1.00 44.26 193 GLY A N 1
ATOM 1465 C CA . GLY A 1 193 ? -0.941 28.449 31.574 1.00 44.33 193 GLY A CA 1
ATOM 1466 C C . GLY A 1 193 ? -1.527 29.369 30.514 1.00 44.26 193 GLY A C 1
ATOM 1467 O O . GLY A 1 193 ? -1.415 29.074 29.312 1.00 41.98 193 GLY A O 1
ATOM 1468 N N . VAL A 1 194 ? -2.136 30.469 30.949 1.00 43.41 194 VAL A N 1
ATOM 1469 C CA . VAL A 1 194 ? -2.721 31.450 30.029 1.00 43.55 194 VAL A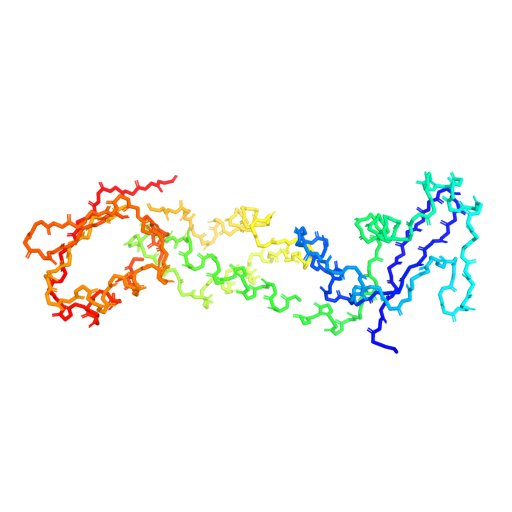 CA 1
ATOM 1470 C C . VAL A 1 194 ? -1.597 32.242 29.289 1.00 44.38 194 VAL A C 1
ATOM 1471 O O . VAL A 1 194 ? -0.684 32.838 29.911 1.00 42.84 194 VAL A O 1
ATOM 1475 N N . THR A 1 195 ? -1.664 32.212 27.965 1.00 43.23 195 THR A N 1
ATOM 1476 C CA . THR A 1 195 ? -0.739 32.977 27.121 1.00 44.25 195 THR A CA 1
ATOM 1477 C C . THR A 1 195 ? -1.538 33.610 26.010 1.00 44.34 195 THR A C 1
ATOM 1478 O O . THR A 1 195 ? -2.669 33.229 25.780 1.00 43.35 195 THR A O 1
ATOM 1482 N N . ARG A 1 196 ? -0.943 34.594 25.356 1.00 44.69 196 ARG A N 1
ATOM 1483 C CA . ARG A 1 196 ? -1.507 35.213 24.164 1.00 46.59 196 ARG A CA 1
ATOM 1484 C C . ARG A 1 196 ? -2.994 35.568 24.307 1.00 46.07 196 ARG A C 1
ATOM 1485 O O . ARG A 1 196 ? -3.778 35.322 23.411 1.00 45.41 196 ARG A O 1
ATOM 1493 N N . GLU A 1 197 ? -3.364 36.114 25.460 1.00 47.22 197 GLU A N 1
ATOM 1494 C CA . GLU A 1 197 ? -4.733 36.500 25.761 1.00 49.24 197 GLU A CA 1
ATOM 1495 C C . GLU A 1 197 ? -5.100 37.806 25.029 1.00 51.08 197 GLU A C 1
ATOM 1496 O O . GLU A 1 197 ? -4.280 38.722 24.973 1.00 51.27 197 GLU A O 1
ATOM 1502 N N . GLU A 1 198 ? -6.342 37.872 24.531 1.00 52.40 198 GLU A N 1
ATOM 1503 C CA . GLU A 1 198 ? -6.830 38.952 23.660 1.00 54.64 198 GLU A CA 1
ATOM 1504 C C . GLU A 1 198 ? -8.321 39.082 23.876 1.00 54.03 198 GLU A C 1
ATOM 1505 O O . GLU A 1 198 ? -9.066 38.165 23.550 1.0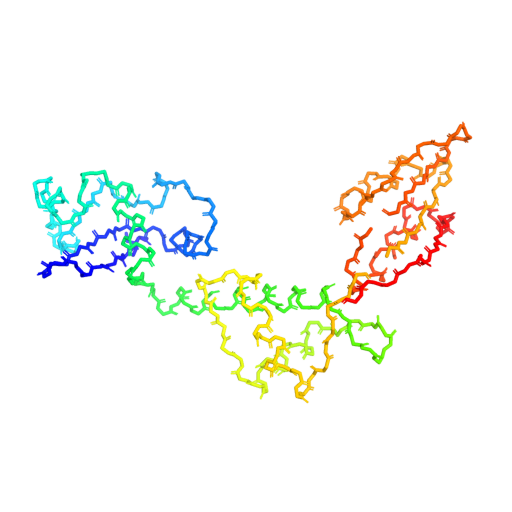0 51.86 198 GLU A O 1
ATOM 1511 N N . TRP A 1 199 ? -8.774 40.211 24.417 1.00 54.17 199 TRP A N 1
ATOM 1512 C CA . TRP A 1 199 ? -10.204 40.570 24.320 1.00 55.42 199 TRP A CA 1
ATOM 1513 C C . TRP A 1 199 ? -10.613 40.850 22.858 1.00 57.42 199 TRP A C 1
ATOM 1514 O O . TRP A 1 199 ? -9.818 41.354 22.072 1.00 57.34 199 TRP A O 1
ATOM 1525 N N . GLN A 1 200 ? -11.832 40.432 22.501 1.00 59.64 200 GLN A N 1
ATOM 1526 C CA . GLN A 1 200 ? -12.382 40.632 21.175 1.00 61.00 200 GLN A CA 1
ATOM 1527 C C . GLN A 1 200 ? -13.482 41.735 21.241 1.00 62.26 200 GLN A C 1
ATOM 1528 O O . GLN A 1 200 ? -14.152 41.943 22.290 1.00 62.87 200 GLN A O 1
ATOM 1534 N N . ARG A 1 201 ? -13.644 42.455 20.127 1.00 63.52 201 ARG A N 1
ATOM 1535 C CA . ARG A 1 201 ? -14.549 43.604 20.091 1.00 64.06 201 ARG A CA 1
ATOM 1536 C C . ARG A 1 201 ? -15.969 43.134 20.451 1.00 64.01 201 ARG A C 1
ATOM 1537 O O . ARG A 1 201 ? -16.680 43.850 21.138 1.00 64.43 201 ARG A O 1
ATOM 1545 N N . ASP A 1 202 ? -16.351 41.904 20.065 1.00 63.78 202 ASP A N 1
ATOM 1546 C CA . ASP A 1 202 ? -17.719 41.392 20.365 1.00 63.70 202 ASP A CA 1
ATOM 1547 C C . ASP A 1 202 ? -17.997 40.925 21.801 1.00 62.81 202 ASP A C 1
ATOM 1548 O O . ASP A 1 202 ? -19.079 40.388 22.048 1.00 64.50 202 ASP A O 1
ATOM 1553 N N . GLY A 1 203 ? -17.081 41.158 22.754 1.00 60.95 203 GLY A N 1
ATOM 1554 C CA . GLY A 1 203 ? -17.287 40.741 24.147 1.00 59.14 203 GLY A CA 1
ATOM 1555 C C . GLY A 1 203 ? -16.640 39.380 24.509 1.00 57.28 203 GLY A C 1
ATOM 1556 O O . GLY A 1 203 ? -16.601 38.983 25.690 1.00 56.10 203 GLY A O 1
ATOM 1557 N N . SER A 1 204 ? -16.179 38.667 23.487 1.00 54.79 204 SER A N 1
ATOM 1558 C CA . SER A 1 204 ? -15.573 37.343 23.645 1.00 52.54 204 SER A CA 1
ATOM 1559 C C . SER A 1 204 ? -14.090 37.546 24.050 1.00 51.00 204 SER A C 1
ATOM 1560 O O . SER A 1 204 ? -13.575 38.697 24.119 1.00 51.54 204 SER A O 1
ATOM 1563 N N . TRP A 1 205 ? -13.407 36.445 24.368 1.00 48.36 205 TRP A N 1
ATOM 1564 C CA . TRP A 1 205 ? -12.008 36.495 24.769 1.00 45.97 205 TRP A CA 1
ATOM 1565 C C . TRP A 1 205 ? -11.325 35.220 24.323 1.00 44.66 205 TRP A C 1
ATOM 1566 O O . TRP A 1 205 ? -11.881 34.153 24.496 1.00 44.21 205 TRP A O 1
ATOM 1577 N N . ILE A 1 206 ? -10.099 35.326 23.846 1.00 42.77 206 ILE A N 1
ATOM 1578 C CA . ILE A 1 206 ? -9.364 34.161 23.417 1.00 43.95 206 ILE A CA 1
ATOM 1579 C C . ILE A 1 206 ? -8.014 34.109 24.120 1.00 41.82 206 ILE A C 1
ATOM 1580 O O . ILE A 1 206 ? -7.500 35.117 24.598 1.00 40.12 206 ILE A O 1
ATOM 1585 N N . CYS A 1 207 ? -7.488 32.893 24.236 1.00 40.94 207 CYS A N 1
ATOM 1586 C CA . CYS A 1 207 ? -6.106 32.682 24.612 1.00 39.80 207 CYS A CA 1
ATOM 1587 C C . CYS A 1 207 ? -5.559 31.385 24.043 1.00 38.94 207 CYS A C 1
ATOM 1588 O O . CYS A 1 207 ? -6.279 30.641 23.331 1.00 37.22 207 CYS A O 1
ATOM 1591 N N . VAL A 1 208 ? -4.269 31.142 24.295 1.00 37.92 208 VAL A N 1
ATOM 1592 C CA . VAL A 1 208 ? -3.644 29.823 24.131 1.00 37.57 208 VAL A CA 1
ATOM 1593 C C . VAL A 1 208 ? -3.238 29.338 25.565 1.00 38.37 208 VAL A C 1
ATOM 1594 O O . VAL A 1 208 ? -2.533 30.019 26.335 1.00 38.25 208 VAL A O 1
ATOM 1606 N N . ARG A 1 210 ? -1.138 26.815 27.671 1.00 38.61 210 ARG A N 1
ATOM 1607 C CA . ARG A 1 210 ? 0.015 25.939 27.609 1.00 40.14 210 ARG A CA 1
ATOM 1608 C C . ARG A 1 210 ? 0.013 25.130 28.908 1.00 40.57 210 ARG A C 1
ATOM 1609 O O . ARG A 1 210 ? 0.199 25.692 30.015 1.00 41.65 210 ARG A O 1
ATOM 1617 N N . ILE A 1 211 ? -0.269 23.838 28.780 1.00 40.86 211 ILE A N 1
ATOM 1618 C CA . ILE A 1 211 ? -0.521 23.002 29.950 1.00 41.97 211 ILE A CA 1
ATOM 1619 C C . ILE A 1 211 ? 0.245 21.689 29.842 1.00 42.53 211 ILE A C 1
ATOM 1620 O O . ILE A 1 211 ? 0.510 21.211 28.767 1.00 41.50 211 ILE A O 1
ATOM 1625 N N . PRO A 1 212 ? 0.567 21.106 30.983 1.00 44.51 212 PRO A N 1
ATOM 1626 C CA . PRO A 1 212 ? 0.974 19.691 31.032 1.00 45.01 212 PRO A CA 1
ATOM 1627 C C . PRO A 1 212 ? -0.094 18.818 30.415 1.00 44.04 212 PRO A C 1
ATOM 1628 O O . PRO A 1 212 ? -1.257 18.950 30.780 1.00 43.69 212 PRO A O 1
ATOM 1632 N N . SER A 1 213 ? 0.251 17.985 29.459 1.00 44.10 213 SER A N 1
ATOM 1633 C CA . SER A 1 213 ? -0.711 17.134 28.796 1.00 45.20 213 SER A CA 1
ATOM 1634 C C . SER A 1 213 ? -1.541 16.270 29.742 1.00 46.59 213 SER A C 1
ATOM 1635 O O . SER A 1 213 ? -2.706 16.019 29.469 1.00 45.81 213 SER A O 1
ATOM 1638 N N . GLY A 1 214 ? -0.967 15.870 30.872 1.00 47.78 214 GLY A N 1
ATOM 1639 C CA . GLY A 1 214 ? -1.737 15.152 31.895 1.00 49.17 214 GLY A CA 1
ATOM 1640 C C . GLY A 1 214 ? -2.910 15.934 32.490 1.00 50.65 214 GLY A C 1
ATOM 1641 O O . GLY A 1 214 ? -3.799 15.356 33.103 1.00 49.67 214 GLY A O 1
ATOM 1650 N N . TYR A 1 216 ? -5.045 17.983 30.675 1.00 48.31 216 TYR A N 1
ATOM 1651 C CA . TYR A 1 216 ? -6.031 18.213 29.646 1.00 45.59 216 TYR A CA 1
ATOM 1652 C C . TYR A 1 216 ? -7.455 17.983 30.093 1.00 46.05 216 TYR A C 1
ATOM 1653 O O . TYR A 1 216 ? -8.308 18.828 29.894 1.00 41.98 216 TYR A O 1
ATOM 1662 N N . GLY A 1 217 ? -7.709 16.822 30.701 1.00 47.01 217 GLY A N 1
ATOM 1663 C CA . GLY A 1 217 ? -9.060 16.417 31.089 1.00 47.61 217 GLY A CA 1
ATOM 1664 C C . GLY A 1 217 ? -9.599 17.294 32.185 1.00 48.02 217 GLY A C 1
ATOM 1665 O O . GLY A 1 217 ? -10.766 17.594 32.181 1.00 50.40 217 GLY A O 1
ATOM 1666 N N . ASP A 1 218 ? -8.734 17.708 33.106 1.00 48.49 218 ASP A N 1
ATOM 1667 C CA . ASP A 1 218 ? -9.031 18.731 34.097 1.00 49.10 218 ASP A CA 1
ATOM 1668 C C . ASP A 1 218 ? -9.331 20.113 33.519 1.00 48.99 218 ASP A C 1
ATOM 1669 O O . ASP A 1 218 ? -10.213 20.793 34.015 1.00 48.92 218 ASP A O 1
ATOM 1674 N N . LEU A 1 219 ? -8.552 20.560 32.530 1.00 47.56 219 LEU A N 1
ATOM 1675 C CA . LEU A 1 219 ? -8.931 21.817 31.823 1.00 47.11 219 LEU A CA 1
ATOM 1676 C C . LEU A 1 219 ? -10.301 21.757 31.156 1.00 45.95 219 LEU A C 1
ATOM 1677 O O . LEU A 1 219 ? -11.091 22.679 31.252 1.00 43.96 219 LEU A O 1
ATOM 1690 N N . ASP A 1 221 ? -12.864 19.808 31.821 1.00 52.16 221 ASP A N 1
ATOM 1691 C CA . ASP A 1 221 ? -13.935 19.867 32.847 1.00 54.09 221 ASP A CA 1
ATOM 1692 C C . ASP A 1 221 ? -14.109 21.290 33.379 1.00 53.62 221 ASP A C 1
ATOM 1693 O O . ASP A 1 221 ? -15.228 21.739 33.544 1.00 56.05 221 ASP A O 1
ATOM 1698 N N . LEU A 1 222 ? -13.025 21.973 33.712 1.00 53.51 222 LEU A N 1
ATOM 1699 C CA . LEU A 1 222 ? -13.140 23.373 34.158 1.00 53.54 222 LEU A CA 1
ATOM 1700 C C . LEU A 1 222 ? -13.940 24.160 33.147 1.00 53.37 222 LEU A C 1
ATOM 1701 O O . LEU A 1 222 ? -14.834 24.892 33.535 1.00 53.35 222 LEU A O 1
ATOM 1706 N N . LEU A 1 223 ? -13.624 23.999 31.856 1.00 52.72 223 LEU A N 1
ATOM 1707 C CA . LEU A 1 223 ? -14.279 24.753 30.789 1.00 52.42 223 LEU A CA 1
ATOM 1708 C C .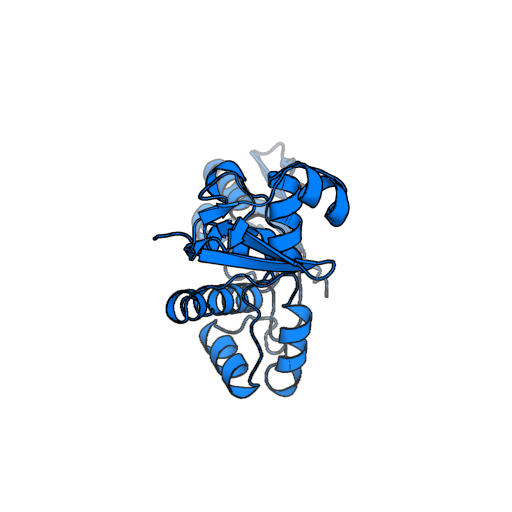 LEU A 1 223 ? -15.767 24.407 30.666 1.00 53.11 223 LEU A C 1
ATOM 1709 O O . LEU A 1 223 ? -16.564 25.287 30.408 1.00 53.35 223 LEU A O 1
ATOM 1714 N N . GLY A 1 224 ? -16.121 23.126 30.787 1.00 54.21 224 GLY A N 1
ATOM 1715 C CA . GLY A 1 224 ? -17.509 22.707 30.847 1.00 56.00 224 GLY A CA 1
ATOM 1716 C C . GLY A 1 224 ? -18.285 23.456 31.927 1.00 57.13 224 GLY A C 1
ATOM 1717 O O . GLY A 1 224 ? -19.327 24.041 31.636 1.00 57.69 224 GLY A O 1
ATOM 1718 N N . LYS A 1 225 ? -17.739 23.483 33.145 1.00 59.33 225 LYS A N 1
ATOM 1719 C CA . LYS A 1 225 ? -18.326 24.156 34.318 1.00 60.62 225 LYS A CA 1
ATOM 1720 C C . LYS A 1 225 ? -18.510 25.653 34.043 1.00 61.07 225 LYS A C 1
ATOM 1721 O O . LYS A 1 225 ? -19.651 26.142 34.054 1.00 61.46 225 LYS A O 1
ATOM 1727 N N . VAL A 1 226 ? -17.407 26.361 33.741 1.00 60.71 226 VAL A N 1
ATOM 1728 C CA . VAL A 1 226 ? -17.392 27.824 33.741 1.00 59.86 226 VAL A CA 1
ATOM 1729 C C . VAL A 1 226 ? -17.922 28.516 32.502 1.00 59.60 226 VAL A C 1
ATOM 1730 O O . VAL A 1 226 ? -18.215 29.696 32.567 1.00 59.63 226 VAL A O 1
ATOM 1734 N N . ALA A 1 227 ? -18.049 27.818 31.378 1.00 59.65 227 ALA A N 1
ATOM 1735 C CA . ALA A 1 227 ? -18.742 28.383 30.229 1.00 60.03 227 ALA A CA 1
ATOM 1736 C C . ALA A 1 227 ? -19.944 27.578 29.781 1.00 60.50 227 ALA A C 1
ATOM 1737 O O . ALA A 1 227 ? -20.410 27.796 28.681 1.00 61.07 227 ALA A O 1
ATOM 1739 N N . LYS A 1 228 ? -20.439 26.655 30.617 1.00 61.90 228 LYS A N 1
ATOM 1740 C CA . LYS A 1 228 ? -21.640 25.830 30.330 1.00 62.34 228 LYS A CA 1
ATOM 1741 C C . LYS A 1 228 ? -21.582 25.168 28.941 1.00 61.97 228 LYS A C 1
ATOM 1742 O O . LYS A 1 228 ? -22.548 25.206 28.183 1.00 62.30 228 LYS A O 1
ATOM 1748 N N . GLY A 1 229 ? -20.418 24.601 28.595 1.00 60.98 229 GLY A N 1
ATOM 1749 C CA . GLY A 1 229 ? -20.236 23.877 27.339 1.00 59.11 229 GLY A CA 1
ATOM 1750 C C . GLY A 1 229 ? -20.225 24.723 26.084 1.00 57.52 229 GLY A C 1
ATOM 1751 O O . GLY A 1 229 ? -20.338 24.163 24.986 1.00 57.47 229 GLY A O 1
ATOM 1752 N N . GLU A 1 230 ? -20.106 26.050 26.225 1.00 55.68 230 GLU A N 1
ATOM 1753 C CA . GLU A 1 230 ? -20.097 26.969 25.077 1.00 55.90 230 GLU A CA 1
ATOM 1754 C C . GLU A 1 230 ? -18.663 27.445 24.695 1.00 53.32 230 GLU A C 1
ATOM 1755 O O . GLU A 1 230 ? -18.468 28.088 23.657 1.00 53.18 230 GLU A O 1
ATOM 1761 N N . ALA A 1 231 ? -17.663 27.127 25.528 1.00 51.42 231 ALA A N 1
ATOM 1762 C CA . ALA A 1 231 ? -16.265 27.476 25.209 1.00 49.08 231 ALA A CA 1
ATOM 1763 C C . ALA A 1 231 ? -15.841 26.660 23.996 1.00 46.80 231 ALA A C 1
ATOM 1764 O O . ALA A 1 231 ? -16.301 25.536 23.807 1.00 45.79 231 ALA A O 1
ATOM 1766 N N . LEU A 1 232 ? -15.099 27.283 23.090 1.00 44.62 232 LEU A N 1
ATOM 1767 C CA . LEU A 1 232 ? -14.524 26.587 21.954 1.00 44.82 232 LEU A CA 1
ATOM 1768 C C . LEU A 1 232 ? -13.005 26.364 22.187 1.00 43.91 232 LEU A C 1
ATOM 1769 O O . LEU A 1 232 ? -12.284 27.255 22.667 1.00 42.70 232 LEU A O 1
ATOM 1774 N N . THR A 1 233 ? -12.545 25.171 21.860 1.00 41.75 233 THR A N 1
ATOM 1775 C CA . THR A 1 233 ? -11.127 24.831 21.949 1.00 40.28 233 THR A CA 1
ATOM 1776 C C . THR A 1 233 ? -10.575 24.205 20.665 1.00 39.91 233 THR A C 1
ATOM 1777 O O . THR A 1 233 ? -11.305 23.730 19.832 1.00 40.94 233 THR A O 1
ATOM 1781 N N . LYS A 1 234 ? -9.260 24.242 20.526 1.00 38.95 234 LYS A N 1
ATOM 1782 C CA . LYS A 1 234 ? -8.587 23.622 19.405 1.00 39.20 234 LYS A CA 1
ATOM 1783 C C . LYS A 1 234 ? -7.164 23.247 19.850 1.00 37.63 234 LYS A C 1
ATOM 1784 O O . LYS A 1 234 ? -6.471 24.122 20.383 1.00 35.22 234 LYS A O 1
ATOM 1790 N N . VAL A 1 235 ? -6.785 21.949 19.766 1.00 37.08 235 VAL A N 1
ATOM 1791 C CA . VAL A 1 235 ? -5.443 21.515 20.105 1.00 37.16 235 VAL A CA 1
ATOM 1792 C C . VAL A 1 235 ? -4.548 22.042 18.985 1.00 37.74 235 VAL A C 1
ATOM 1793 O O . VAL A 1 235 ? -4.693 21.605 17.840 1.00 37.98 235 VAL A O 1
ATOM 1797 N N . LEU A 1 236 ? -3.633 22.955 19.317 1.00 37.02 236 LEU A N 1
ATOM 1798 C CA . LEU A 1 236 ? -2.668 23.460 18.316 1.00 37.24 236 LEU A CA 1
ATOM 1799 C C . LEU A 1 236 ? -1.454 22.556 18.093 1.00 38.21 236 LEU A C 1
ATOM 1800 O O . LEU A 1 236 ? -1.030 22.344 16.927 1.00 39.39 236 LEU A O 1
ATOM 1805 N N . ARG A 1 237 ? -0.864 22.081 19.188 1.00 38.29 237 ARG A N 1
ATOM 1806 C CA . ARG A 1 237 ? 0.328 21.242 19.150 1.00 41.44 237 ARG A CA 1
ATOM 1807 C C . ARG A 1 237 ? 0.524 20.540 20.466 1.00 44.06 237 ARG A C 1
ATOM 1808 O O . ARG A 1 237 ? 0.050 20.997 21.521 1.00 41.83 237 ARG A O 1
ATOM 1816 N N . ARG A 1 238 ? 1.208 19.404 20.375 1.00 46.82 238 ARG A N 1
ATOM 1817 C CA . ARG A 1 238 ? 1.789 18.730 21.508 1.00 50.56 238 ARG A CA 1
ATOM 1818 C C . ARG A 1 238 ? 3.278 19.001 21.416 1.00 53.61 238 ARG A C 1
ATOM 1819 O O . ARG A 1 238 ? 3.828 19.049 20.336 1.00 55.59 238 ARG A O 1
ATOM 1827 N N . ILE A 1 239 ? 3.881 19.318 22.547 1.00 56.79 239 ILE A N 1
ATOM 1828 C CA . ILE A 1 239 ? 5.298 19.651 22.639 1.00 58.66 239 ILE A CA 1
ATOM 1829 C C . ILE A 1 239 ? 5.904 18.513 23.494 1.00 60.79 239 ILE A C 1
ATOM 1830 O O . ILE A 1 239 ? 5.642 18.446 24.697 1.00 60.40 239 ILE A O 1
ATOM 1835 N N . GLY A 1 240 ? 6.648 17.611 22.840 1.00 62.62 240 GLY A N 1
ATOM 1836 C CA . GLY A 1 240 ? 7.281 16.462 23.482 1.00 63.65 240 GLY A CA 1
ATOM 1837 C C . GLY A 1 240 ? 8.440 16.919 24.359 1.00 64.66 240 GLY A C 1
ATOM 1838 O O . GLY A 1 240 ? 9.617 16.607 24.079 1.00 66.00 240 GLY A O 1
#

Nearest PDB structures (foldseek):
  1p9q-assembly1_C  TM=9.869E-01  e=4.923E-41  Archaeoglobus fulgidus
  2wbm-assembly1_A  TM=8.154E-01  e=2.314E-27  Methanothermobacter thermautotrophicus str. Delta H
  2wbm-assembly2_B  TM=8.150E-01  e=4.522E-27  Methanothermobacter thermautotrophicus str. Delta H
  6skg-assembly1_Bp  TM=7.342E-01  e=1.835E-26  Thermococcus kodakarensis
  2l9n-assembly1_A  TM=7.964E-01  e=1.005E-20  Homo sapiens

Sequence (225 aa):
DKAVIARLRKGGEEFEVLVDPYLARDLKEGKEVNFEDLLAAEEVFKDAKKGERASVDELRKIFGTDDVFEIARKIILEGEVQITAEQRRELEAKRKQIINFISRNTIDPRTNAPHPPSRIERALEEAKVHIDIFKSVEAQVKDIVKALKPILPLKFEEEIAIKIPPEHTGRAISALYNFGGVTREEWQRDGSWICVRIPSGYGDLDLLGKVAKGEALTKVLRRIG

Organism: Archaeoglobus fulgidus (strain ATCC 49558 / DSM 4304 / JCM 9628 / NBRC 100126 / VC-16) (NCBI:txid224325)

Secondary structure (DSSP, 8-state):
---EEEEEEETTEEEEEEE-HHHHHHHHTT----HHHHBSSS--EEETTTTEEPPHHHHHHHHS---HHHHHHHHHHHSEE---HHHHH--HHHHHHHHHHHHHHEEBTTTTBPPPHHHHHHHHHHTT----TTS-STTTHHHHHHHHTTTS--EE---EEEEE-GGGHHHHHHHHHHH----S-EE-TTS-EEE-----------HHHHHHTT--EEEE-----

Radius of gyration: 24.51 Å; Cα contacts (8 Å, |Δi|>4): 359; chains: 1; bounding box: 62×46×58 Å

B-factor: mean 49.56, std 10.99, range [30.79, 91.15]